Protein AF-A0A2P4YKG3-F1 (afdb_monomer_lite)

Sequence (263 aa):
MEDWSTPSVSRQFGRRVQEDSCDLAISQNHFATPDLVKILLEKLRDDPDLTLRYLVDVLERETGVKVTPQTVKKHVGGSCFTLKQMHKEPQYMNTISNKPKRREYVVKLQEYQSMGKIIIYMDETNFNLCENGLVYFETRFGSNHFNNTNEFIRKLLRYVRGTKFLDATLLSLGPYSPMLNPIENVFSTFKTAVKSFITESRMAILSVPVGVTMKDHRQFFLQTAASRFLPEMTTPDRCQAYYRHTLRFHTLVTDLQDMPVGT

Radius of gyration: 27.37 Å; chains: 1; bounding box: 64×84×78 Å

InterPro domains:
  IPR036397 Ribonuclease H superfamily [G3DSA:3.30.420.10] (142-253)

Organism: NCBI:txid4796

Foldseek 3Di:
DDDDDDDDDDDDDDDDDDDDDDDDPDPDPPQDDPVLLVVLVVVCVVPVPDDLVNSQVVCCVPPVRHDDSVVVVVSCVLLVHDDDDDDPPDPCCLDPVQLVLQLVLLVVVVVCVVVVHWDKADDLAQWIATLQFTQDGDPDDDHDDPVNVVVSVVVSCVSVPPPPCPPPDDRDHGPPPVLLGLVVVLVVVLVVQLVVQCVVCVVVLSDDDPPDDNVRSNVVSVVVSCVPVSRVCGHSVNSNVSNVSSVVCNVCSNVSHDDDDDD

pLDDT: mean 75.25, std 20.3, range [21.19, 94.75]

Structure (mmCIF, N/CA/C/O backbone):
data_AF-A0A2P4YKG3-F1
#
_entry.id   AF-A0A2P4YKG3-F1
#
loop_
_atom_site.group_PDB
_atom_site.id
_atom_site.type_symbol
_atom_site.label_atom_id
_atom_site.label_alt_id
_atom_site.label_comp_id
_atom_site.label_asym_id
_atom_site.label_entity_id
_atom_site.label_seq_id
_atom_site.pdbx_PDB_ins_code
_atom_site.Cartn_x
_atom_site.Cartn_y
_atom_site.Cartn_z
_atom_site.occupancy
_atom_site.B_iso_or_equiv
_atom_site.auth_seq_id
_atom_site.auth_comp_id
_atom_site.auth_asym_id
_atom_site.auth_atom_id
_atom_site.pdbx_PDB_model_num
ATOM 1 N N . MET A 1 1 ? 1.906 67.506 -18.822 1.00 24.81 1 MET A N 1
ATOM 2 C CA . MET A 1 1 ? 2.749 67.670 -20.020 1.00 24.81 1 MET A CA 1
ATOM 3 C C . MET A 1 1 ? 4.021 66.903 -19.753 1.00 24.81 1 MET A C 1
ATOM 5 O O . MET A 1 1 ? 4.619 67.226 -18.742 1.00 24.81 1 MET A O 1
ATOM 9 N N . GLU A 1 2 ? 4.278 65.886 -20.590 1.00 25.03 2 GLU A N 1
ATOM 10 C CA . GLU A 1 2 ? 5.586 65.351 -21.042 1.00 25.03 2 GLU A CA 1
ATOM 11 C C . GLU A 1 2 ? 6.662 65.056 -19.975 1.00 25.03 2 GLU A C 1
ATOM 13 O O . GLU A 1 2 ? 6.836 65.774 -19.008 1.00 25.03 2 GLU A O 1
ATOM 18 N N . ASP A 1 3 ? 7.443 63.988 -20.027 1.00 24.33 3 ASP A N 1
ATOM 19 C CA . ASP A 1 3 ? 7.991 63.184 -21.119 1.00 24.33 3 ASP A CA 1
ATOM 20 C C . ASP A 1 3 ? 8.539 61.905 -20.459 1.00 24.33 3 ASP A C 1
ATOM 22 O O . ASP A 1 3 ? 8.944 61.986 -19.307 1.00 24.33 3 ASP A O 1
ATOM 26 N N . TRP A 1 4 ? 8.535 60.763 -21.150 1.00 24.34 4 TRP A N 1
ATOM 27 C CA . TRP A 1 4 ? 9.692 59.854 -21.238 1.00 24.34 4 TRP A CA 1
ATOM 28 C C . TRP A 1 4 ? 9.461 58.904 -22.431 1.00 24.34 4 TRP A C 1
ATOM 30 O O . TRP A 1 4 ? 9.029 57.764 -22.289 1.00 24.34 4 TRP A O 1
ATOM 40 N N . SER A 1 5 ? 9.708 59.441 -23.629 1.00 26.75 5 SER A N 1
ATOM 41 C CA . SER A 1 5 ? 10.581 58.869 -24.667 1.00 26.75 5 SER A CA 1
ATOM 42 C C . SER A 1 5 ? 10.423 57.383 -25.065 1.00 26.75 5 SER A C 1
ATOM 44 O O . SER A 1 5 ? 10.913 56.474 -24.400 1.00 26.75 5 SER A O 1
ATOM 46 N N . THR A 1 6 ? 9.902 57.150 -26.277 1.00 37.12 6 THR A N 1
ATOM 47 C CA . THR A 1 6 ? 10.227 55.985 -27.136 1.00 37.12 6 THR A CA 1
ATOM 48 C C . THR A 1 6 ? 11.249 56.385 -28.207 1.00 37.12 6 THR A C 1
ATOM 50 O O . THR A 1 6 ? 11.187 57.520 -28.684 1.00 37.12 6 THR A O 1
ATOM 53 N N . PRO A 1 7 ? 12.107 55.462 -28.688 1.00 27.47 7 PRO A N 1
ATOM 54 C CA . PRO A 1 7 ? 11.868 54.968 -30.050 1.00 27.47 7 PRO A CA 1
ATOM 55 C C . PRO A 1 7 ? 12.197 53.480 -30.303 1.00 27.47 7 PRO A C 1
ATOM 57 O O . PRO A 1 7 ? 12.977 52.829 -29.617 1.00 27.47 7 PRO A O 1
ATOM 60 N N . SER A 1 8 ? 11.553 52.983 -31.359 1.00 26.70 8 SER A N 1
ATOM 61 C CA . SER A 1 8 ? 11.612 51.669 -32.013 1.00 26.70 8 SER A CA 1
ATOM 62 C C . SER A 1 8 ? 12.798 51.471 -32.990 1.00 26.70 8 SER A C 1
ATOM 64 O O . SER A 1 8 ? 13.555 52.408 -33.222 1.00 26.70 8 SER A O 1
ATOM 66 N N . VAL A 1 9 ? 12.780 50.317 -33.699 1.00 26.11 9 VAL A N 1
ATOM 67 C CA . VAL A 1 9 ? 13.455 49.916 -34.978 1.00 26.11 9 VAL A CA 1
ATOM 68 C C . VAL A 1 9 ? 14.663 48.967 -34.753 1.00 26.11 9 VAL A C 1
ATOM 70 O O . VAL A 1 9 ? 15.494 49.247 -33.907 1.00 26.11 9 VAL A O 1
ATOM 73 N N . SER A 1 10 ? 14.816 47.767 -35.356 1.00 23.97 10 SER A N 1
ATOM 74 C CA . SER A 1 10 ? 14.642 47.278 -36.755 1.00 23.97 10 SER A CA 1
ATOM 75 C C . SER A 1 10 ? 14.574 45.720 -36.776 1.00 23.97 10 SER A C 1
ATOM 77 O O . SER A 1 10 ? 15.246 45.106 -35.959 1.00 23.97 10 SER A O 1
ATOM 79 N N . ARG A 1 11 ? 13.686 45.036 -37.538 1.00 24.64 11 ARG A N 1
ATOM 80 C CA . ARG A 1 11 ? 13.804 44.521 -38.948 1.00 24.64 11 ARG A CA 1
ATOM 81 C C . ARG A 1 11 ? 14.896 43.421 -39.126 1.00 24.64 11 ARG A C 1
ATOM 83 O O . ARG A 1 11 ? 15.994 43.634 -38.653 1.00 24.64 11 ARG A O 1
ATOM 90 N N . GLN A 1 12 ? 14.740 42.275 -39.821 1.00 25.45 12 GLN A N 1
ATOM 91 C CA . GLN A 1 12 ? 13.815 41.860 -40.896 1.00 25.45 12 GLN A CA 1
ATOM 92 C C . GLN A 1 12 ? 14.081 40.394 -41.395 1.00 25.45 12 GLN A C 1
ATOM 94 O O . GLN A 1 12 ? 15.195 39.911 -41.243 1.00 25.45 12 GLN A O 1
ATOM 99 N N . PHE A 1 13 ? 13.090 39.808 -42.108 1.00 22.11 13 PHE A N 1
ATOM 100 C CA . PHE A 1 13 ? 13.113 38.736 -43.156 1.00 22.11 13 PHE A CA 1
ATOM 101 C C . PHE A 1 13 ? 13.516 37.275 -42.808 1.00 22.11 13 PHE A C 1
ATOM 103 O O . PHE A 1 13 ? 14.408 37.049 -42.015 1.00 22.11 13 PHE A O 1
ATOM 110 N N . GLY A 1 14 ? 12.930 36.204 -43.378 1.00 22.95 14 GLY A N 1
ATOM 111 C CA . GLY A 1 14 ? 11.969 36.043 -44.482 1.00 22.95 14 GLY A CA 1
ATOM 112 C C . GLY A 1 14 ? 11.439 34.589 -44.610 1.00 22.95 14 GLY A C 1
ATOM 113 O O . GLY A 1 14 ? 11.939 33.672 -43.968 1.00 22.95 14 GLY A O 1
ATOM 114 N N . ARG A 1 15 ? 10.378 34.402 -45.413 1.00 24.98 15 ARG A N 1
ATOM 115 C CA . ARG A 1 15 ? 9.634 33.138 -45.645 1.00 24.98 15 ARG A CA 1
ATOM 116 C C . ARG A 1 15 ? 10.393 32.138 -46.536 1.00 24.98 15 ARG A C 1
ATOM 118 O O . ARG A 1 15 ? 10.969 32.583 -47.526 1.00 24.98 15 ARG A O 1
ATOM 125 N N . ARG A 1 16 ? 10.152 30.826 -46.360 1.00 21.19 16 ARG A N 1
ATOM 126 C CA . ARG A 1 16 ? 9.678 29.935 -47.450 1.00 21.19 16 ARG A CA 1
ATOM 127 C C . ARG A 1 16 ? 9.123 28.603 -46.915 1.00 21.19 16 ARG A C 1
ATOM 129 O O . ARG A 1 16 ? 9.772 27.941 -46.118 1.00 21.19 16 ARG A O 1
ATOM 136 N N . VAL A 1 17 ? 7.925 28.243 -47.377 1.00 25.67 17 VAL A N 1
ATOM 137 C CA . VAL A 1 17 ? 7.372 26.881 -47.335 1.00 25.67 17 VAL A CA 1
ATOM 138 C C . VAL A 1 17 ? 8.054 26.083 -48.440 1.00 25.67 17 VAL A C 1
ATOM 140 O O . VAL A 1 17 ? 8.126 26.563 -49.571 1.00 25.67 17 VAL A O 1
ATOM 143 N N . GLN A 1 18 ? 8.522 24.885 -48.118 1.00 23.66 18 GLN A N 1
ATOM 144 C CA . GLN A 1 18 ? 8.761 23.840 -49.101 1.00 23.66 18 GLN A CA 1
ATOM 145 C C . GLN A 1 18 ? 8.142 22.565 -48.524 1.00 23.66 18 GLN A C 1
ATOM 147 O O . GLN A 1 18 ? 8.696 21.946 -47.619 1.00 23.66 18 GLN A O 1
ATOM 152 N N . GLU A 1 19 ? 6.924 22.261 -48.970 1.00 29.28 19 GLU A N 1
ATOM 153 C CA . GLU A 1 19 ? 6.433 20.887 -48.982 1.00 29.28 19 GLU A CA 1
ATOM 154 C C . GLU A 1 19 ? 7.271 20.143 -50.015 1.00 29.28 19 GLU A C 1
ATOM 156 O O . GLU A 1 19 ? 7.311 20.561 -51.166 1.00 29.28 19 GLU A O 1
ATOM 161 N N . ASP A 1 20 ? 7.961 19.092 -49.584 1.00 21.62 20 ASP A N 1
ATOM 162 C CA . ASP A 1 20 ? 8.197 17.908 -50.403 1.00 21.62 20 ASP A CA 1
ATOM 163 C C . ASP A 1 20 ? 8.562 16.729 -49.488 1.00 21.62 20 ASP A C 1
ATOM 165 O O . ASP A 1 20 ? 9.635 16.663 -48.892 1.00 21.62 20 ASP A O 1
ATOM 169 N N . SER A 1 21 ? 7.589 15.823 -49.369 1.00 27.38 21 SER A N 1
ATOM 170 C CA . SER A 1 21 ? 7.734 14.370 -49.273 1.00 27.38 21 SER A CA 1
ATOM 171 C C . SER A 1 21 ? 8.794 13.795 -48.319 1.00 27.38 21 SER A C 1
ATOM 173 O O . SER A 1 21 ? 9.921 13.515 -48.718 1.00 27.38 21 SER A O 1
ATOM 175 N N . CYS A 1 22 ? 8.361 13.440 -47.106 1.00 23.36 22 CYS A N 1
ATOM 176 C CA . CYS A 1 22 ? 8.595 12.094 -46.564 1.00 23.36 22 CYS A CA 1
ATOM 177 C C . CYS A 1 22 ? 7.689 11.862 -45.347 1.00 23.36 22 CYS A C 1
ATOM 179 O O . CYS A 1 22 ? 8.061 12.093 -44.195 1.00 23.36 22 CYS A O 1
ATOM 181 N N . ASP A 1 23 ? 6.476 11.391 -45.632 1.00 30.22 23 ASP A N 1
ATOM 182 C CA . ASP A 1 23 ? 5.734 10.550 -44.703 1.00 30.22 23 ASP A CA 1
ATOM 183 C C . ASP A 1 23 ? 6.612 9.364 -44.260 1.00 30.22 23 ASP A C 1
ATOM 185 O O . ASP A 1 23 ? 7.389 8.828 -45.049 1.00 30.22 23 ASP A O 1
ATOM 189 N N . LEU A 1 24 ? 6.429 8.935 -43.004 1.00 29.08 24 LEU A N 1
ATOM 190 C CA . LEU A 1 24 ? 7.035 7.760 -42.349 1.00 29.08 24 LEU A CA 1
ATOM 191 C C . LEU A 1 24 ? 8.454 7.931 -41.774 1.00 29.08 24 LEU A C 1
ATOM 193 O O . LEU A 1 24 ? 9.370 7.178 -42.091 1.00 29.08 24 LEU A O 1
ATOM 197 N N . ALA A 1 25 ? 8.606 8.794 -40.768 1.00 23.61 25 ALA A N 1
ATOM 198 C CA . ALA A 1 25 ? 9.641 8.601 -39.749 1.00 23.61 25 ALA A CA 1
ATOM 199 C C . ALA A 1 25 ? 8.997 8.089 -38.454 1.00 23.61 25 ALA A C 1
ATOM 201 O O . ALA A 1 25 ? 8.667 8.835 -37.533 1.00 23.61 25 ALA A O 1
ATOM 202 N N . ILE A 1 26 ? 8.800 6.771 -38.416 1.00 28.42 26 ILE A N 1
ATOM 203 C CA . ILE A 1 26 ? 8.552 5.989 -37.204 1.00 28.42 26 ILE A CA 1
ATOM 204 C C . ILE A 1 26 ? 9.568 6.440 -36.150 1.00 28.42 26 ILE A C 1
ATOM 206 O O . ILE A 1 26 ? 10.774 6.353 -36.376 1.00 28.42 26 ILE A O 1
ATOM 210 N N . SER A 1 27 ? 9.098 6.910 -34.993 1.00 31.02 27 SER A N 1
ATOM 211 C CA . SER A 1 27 ? 9.950 7.313 -33.873 1.00 31.02 27 SER A CA 1
ATOM 212 C C . SER A 1 27 ? 10.619 6.092 -33.222 1.00 31.02 27 SER A C 1
ATOM 214 O O . SER A 1 27 ? 10.293 5.698 -32.099 1.00 31.02 27 SER A O 1
ATOM 216 N N . GLN A 1 28 ? 11.556 5.461 -33.922 1.00 34.91 28 GLN A N 1
ATOM 217 C CA . GLN A 1 28 ? 12.546 4.592 -33.310 1.00 34.91 28 GLN A CA 1
ATOM 218 C C . GLN A 1 28 ? 13.615 5.491 -32.689 1.00 34.91 28 GLN A C 1
ATOM 220 O O . GLN A 1 28 ? 14.354 6.182 -33.383 1.00 34.91 28 GLN A O 1
ATOM 225 N N . ASN A 1 29 ? 13.699 5.497 -31.357 1.00 37.81 29 ASN A N 1
ATOM 226 C CA . ASN A 1 29 ? 14.869 6.029 -30.662 1.00 37.81 29 ASN A CA 1
ATOM 227 C C . ASN A 1 29 ? 16.071 5.134 -31.005 1.00 37.81 29 ASN A C 1
ATOM 229 O O . ASN A 1 29 ? 16.322 4.152 -30.313 1.00 37.81 29 ASN A O 1
ATOM 233 N N . HIS A 1 30 ? 16.792 5.469 -32.071 1.00 40.59 30 HIS A N 1
ATOM 234 C CA . HIS A 1 30 ? 17.941 4.731 -32.601 1.00 40.59 30 HIS A CA 1
ATOM 235 C C . HIS A 1 30 ? 19.240 4.980 -31.801 1.00 40.59 30 HIS A C 1
ATOM 237 O O . HIS A 1 30 ? 20.322 5.023 -32.371 1.00 40.59 30 HIS A O 1
ATOM 243 N N . PHE A 1 31 ? 19.159 5.189 -30.480 1.00 42.75 31 PHE A N 1
ATOM 244 C CA . PHE A 1 31 ? 20.322 5.569 -29.656 1.00 42.75 31 PHE A CA 1
ATOM 245 C C . PHE A 1 31 ? 20.540 4.703 -28.406 1.00 42.75 31 PHE A C 1
ATOM 247 O O . PHE A 1 31 ? 21.075 5.168 -27.403 1.00 42.75 31 PHE A O 1
ATOM 254 N N . ALA A 1 32 ? 20.161 3.425 -28.475 1.00 49.50 32 ALA A N 1
ATOM 255 C CA . ALA A 1 32 ? 20.772 2.395 -27.639 1.00 49.50 32 ALA A CA 1
ATOM 256 C C . ALA A 1 32 ? 20.699 1.031 -28.327 1.00 49.50 32 ALA A C 1
ATOM 258 O O . ALA A 1 32 ? 19.615 0.471 -28.503 1.00 49.50 32 ALA A O 1
ATOM 259 N N . THR A 1 33 ? 21.851 0.492 -28.705 1.00 63.31 33 THR A N 1
ATOM 260 C CA . THR A 1 33 ? 21.981 -0.906 -29.109 1.00 63.31 33 THR A CA 1
ATOM 261 C C . THR A 1 33 ? 21.670 -1.828 -27.918 1.00 63.31 33 THR A C 1
ATOM 263 O O . THR A 1 33 ? 21.920 -1.452 -26.767 1.00 63.31 33 THR A O 1
ATOM 266 N N . PRO A 1 34 ? 21.132 -3.041 -28.153 1.00 65.69 34 PRO A N 1
ATOM 267 C CA . PRO A 1 34 ? 20.934 -4.059 -27.113 1.00 65.69 34 PRO A CA 1
ATOM 268 C C . PRO A 1 34 ? 22.174 -4.297 -26.230 1.00 65.69 34 PRO A C 1
ATOM 270 O O . PRO A 1 34 ? 22.037 -4.600 -25.045 1.00 65.69 34 PRO A O 1
ATOM 273 N N . ASP A 1 35 ? 23.369 -4.075 -26.782 1.00 74.56 35 ASP A N 1
ATOM 274 C CA . ASP A 1 35 ? 24.657 -4.208 -26.096 1.00 74.56 35 ASP A CA 1
ATOM 275 C C . ASP A 1 35 ? 24.867 -3.170 -24.982 1.00 74.56 35 ASP A C 1
ATOM 277 O O . ASP A 1 35 ? 25.349 -3.513 -23.904 1.00 74.56 35 ASP A O 1
ATOM 281 N N . LEU A 1 36 ? 24.422 -1.921 -25.174 1.00 74.56 36 LEU A N 1
ATOM 282 C CA . LEU A 1 36 ? 24.497 -0.876 -24.140 1.00 74.56 36 LEU A CA 1
ATOM 283 C C . LEU A 1 36 ? 23.599 -1.207 -22.947 1.00 74.56 36 LEU A C 1
ATOM 285 O O . LEU A 1 36 ? 23.973 -1.017 -21.789 1.00 74.56 36 LEU A O 1
ATOM 289 N N . VAL A 1 37 ? 22.404 -1.732 -23.228 1.00 76.75 37 VAL A N 1
ATOM 290 C CA . VAL A 1 37 ? 21.476 -2.178 -22.183 1.00 76.75 37 VAL A CA 1
ATOM 291 C C . VAL A 1 37 ? 22.078 -3.355 -21.422 1.00 76.75 37 VAL A C 1
ATOM 293 O O . VAL A 1 37 ? 21.994 -3.385 -20.199 1.00 76.75 37 VAL A O 1
ATOM 296 N N . LYS A 1 38 ? 22.736 -4.291 -22.112 1.00 83.25 38 LYS A N 1
ATOM 297 C CA . LYS A 1 38 ? 23.400 -5.436 -21.481 1.00 83.25 38 LYS A CA 1
ATOM 298 C C . LYS A 1 38 ? 24.472 -5.001 -20.474 1.00 83.25 38 LYS A C 1
ATOM 300 O O . LYS A 1 38 ? 24.416 -5.461 -19.337 1.00 83.25 38 LYS A O 1
ATOM 305 N N . ILE A 1 39 ? 25.350 -4.065 -20.843 1.00 83.81 39 ILE A N 1
ATOM 306 C CA . ILE A 1 39 ? 26.387 -3.517 -19.947 1.00 83.81 39 ILE A CA 1
ATOM 307 C C . ILE A 1 39 ? 25.756 -2.913 -18.685 1.00 83.81 39 ILE A C 1
ATOM 309 O O . ILE A 1 39 ? 26.161 -3.231 -17.568 1.00 83.81 39 ILE A O 1
ATOM 313 N N . LEU A 1 40 ? 24.716 -2.085 -18.842 1.00 83.75 40 LEU A N 1
ATOM 314 C CA . LEU A 1 40 ? 24.003 -1.492 -17.703 1.00 83.75 40 LEU A CA 1
ATOM 315 C C . LEU A 1 40 ? 23.440 -2.557 -16.754 1.00 83.75 40 LEU A C 1
ATOM 317 O O . LEU A 1 40 ? 23.514 -2.405 -15.536 1.00 83.75 40 LEU A O 1
ATOM 321 N N . LEU A 1 41 ? 22.859 -3.620 -17.313 1.00 81.44 41 LEU A N 1
ATOM 322 C CA . LEU A 1 41 ? 22.251 -4.699 -16.541 1.00 81.44 41 LEU A CA 1
ATOM 323 C C . LEU A 1 41 ? 23.278 -5.593 -15.842 1.00 81.44 41 LEU A C 1
ATOM 325 O O . LEU A 1 41 ? 22.965 -6.134 -14.784 1.00 81.44 41 LEU A O 1
ATOM 329 N N . GLU A 1 42 ? 24.471 -5.756 -16.412 1.00 86.06 42 GLU A N 1
ATOM 330 C CA . GLU A 1 42 ? 25.587 -6.458 -15.772 1.00 86.06 42 GLU A CA 1
ATOM 331 C C . GLU A 1 42 ? 26.101 -5.661 -14.571 1.00 86.06 42 GLU A C 1
ATOM 333 O O . GLU A 1 42 ? 26.112 -6.187 -13.463 1.00 86.06 42 GLU A O 1
ATOM 338 N N . LYS A 1 43 ? 26.377 -4.359 -14.730 1.00 85.31 43 LYS A N 1
ATOM 339 C CA . LYS A 1 43 ? 26.821 -3.518 -13.602 1.00 85.31 43 LYS A CA 1
ATOM 340 C C . LYS A 1 43 ? 25.793 -3.455 -12.472 1.00 85.31 43 LYS A C 1
ATOM 342 O O . LYS A 1 43 ? 26.161 -3.564 -11.311 1.00 85.31 43 LYS A O 1
ATOM 347 N N . LEU A 1 44 ? 24.507 -3.313 -12.809 1.00 83.69 44 LEU A N 1
ATOM 348 C CA . LEU A 1 44 ? 23.416 -3.284 -11.823 1.00 83.69 44 LEU A CA 1
ATOM 349 C C . LEU A 1 44 ? 23.153 -4.640 -11.155 1.00 83.69 44 LEU A C 1
ATOM 351 O O . LEU A 1 44 ? 22.485 -4.690 -10.123 1.00 83.69 44 LEU A O 1
ATOM 355 N N . ARG A 1 45 ? 23.616 -5.742 -11.754 1.00 82.62 45 ARG A N 1
ATOM 356 C CA . ARG A 1 45 ? 23.586 -7.060 -11.116 1.00 82.62 45 ARG A CA 1
ATOM 357 C C . ARG A 1 45 ? 24.668 -7.167 -10.046 1.00 82.62 45 ARG A C 1
ATOM 359 O O . ARG A 1 45 ? 24.398 -7.764 -9.009 1.00 82.62 45 ARG A O 1
ATOM 366 N N . ASP A 1 46 ? 25.844 -6.609 -10.316 1.00 84.69 46 ASP A N 1
ATOM 367 C CA . ASP A 1 46 ? 26.984 -6.638 -9.399 1.00 84.69 46 ASP A CA 1
ATOM 368 C C . ASP A 1 46 ? 26.794 -5.662 -8.229 1.00 84.69 46 ASP A C 1
ATOM 370 O O . ASP A 1 46 ? 27.053 -6.018 -7.082 1.00 84.69 46 ASP A O 1
ATOM 374 N N . ASP A 1 47 ? 26.294 -4.456 -8.511 1.00 82.62 47 ASP A N 1
ATOM 375 C CA . ASP A 1 47 ? 25.983 -3.436 -7.510 1.00 82.62 47 ASP A CA 1
ATOM 376 C C . ASP A 1 47 ? 24.656 -2.717 -7.856 1.00 82.62 47 ASP A C 1
ATOM 378 O O . ASP A 1 47 ? 24.591 -1.936 -8.815 1.00 82.62 47 ASP A O 1
ATOM 382 N N . PRO A 1 48 ? 23.564 -2.965 -7.105 1.00 80.56 48 PRO A N 1
ATOM 383 C CA . PRO A 1 48 ? 22.273 -2.327 -7.351 1.00 80.56 48 PRO A CA 1
ATOM 384 C C . PRO A 1 48 ? 22.204 -0.863 -6.881 1.00 80.56 48 PRO A C 1
ATOM 386 O O . PRO A 1 48 ? 21.258 -0.166 -7.263 1.00 80.56 48 PRO A O 1
ATOM 389 N N . ASP A 1 49 ? 23.174 -0.382 -6.094 1.00 81.19 49 ASP A N 1
ATOM 390 C CA . ASP A 1 49 ? 23.180 0.967 -5.509 1.00 81.19 49 ASP A CA 1
ATOM 391 C C . ASP A 1 49 ? 23.883 2.006 -6.404 1.00 81.19 49 ASP A C 1
ATOM 393 O O . ASP A 1 49 ? 23.985 3.194 -6.067 1.00 81.19 49 ASP A O 1
ATOM 397 N N . LEU A 1 50 ? 24.323 1.591 -7.597 1.00 84.94 50 LEU A N 1
ATOM 398 C CA . LEU A 1 50 ? 24.965 2.466 -8.570 1.00 84.94 50 LEU A CA 1
ATOM 399 C C . LEU A 1 50 ? 24.059 3.627 -8.992 1.00 84.94 50 LEU A C 1
ATOM 401 O O . LEU A 1 50 ? 22.906 3.480 -9.407 1.00 84.94 50 LEU A O 1
ATOM 405 N N . THR A 1 51 ? 24.626 4.832 -8.958 1.00 85.94 51 THR A N 1
ATOM 406 C CA . THR A 1 51 ? 23.901 6.037 -9.363 1.00 85.94 51 THR A CA 1
ATOM 407 C C . THR A 1 51 ? 23.755 6.126 -10.884 1.00 85.94 51 THR A C 1
ATOM 409 O O . THR A 1 51 ? 24.622 5.700 -11.644 1.00 85.94 51 THR A O 1
ATOM 412 N N . LEU A 1 52 ? 22.697 6.800 -11.354 1.00 85.44 52 LEU A N 1
ATOM 413 C CA . LEU A 1 52 ? 22.518 7.076 -12.786 1.00 85.44 52 LEU A CA 1
ATOM 414 C C . LEU A 1 52 ? 23.699 7.834 -13.409 1.00 85.44 52 LEU A C 1
ATOM 416 O O . LEU A 1 52 ? 23.964 7.649 -14.589 1.00 85.44 52 LEU A O 1
ATOM 420 N N . ARG A 1 53 ? 24.390 8.688 -12.642 1.00 87.19 53 ARG A N 1
ATOM 421 C CA . ARG A 1 53 ? 25.574 9.417 -13.124 1.00 87.19 53 ARG A CA 1
ATOM 422 C C . ARG A 1 53 ? 26.737 8.462 -13.364 1.00 87.19 53 ARG A C 1
ATOM 424 O O . ARG A 1 53 ? 27.301 8.468 -14.446 1.00 87.19 53 ARG A O 1
ATOM 431 N N . TYR A 1 54 ? 26.995 7.574 -12.409 1.00 88.00 54 TYR A N 1
ATOM 432 C CA . TYR A 1 54 ? 28.024 6.551 -12.558 1.00 88.00 54 TYR A CA 1
ATOM 433 C C . TYR A 1 54 ? 27.768 5.645 -13.771 1.00 88.00 54 TYR A C 1
ATOM 435 O O . TYR A 1 54 ? 28.682 5.359 -14.537 1.00 88.00 54 TYR A O 1
ATOM 443 N N . LEU A 1 55 ? 26.515 5.234 -13.990 1.00 86.06 55 LEU A N 1
ATOM 444 C CA . LEU A 1 55 ? 26.151 4.416 -15.151 1.00 86.06 55 LEU A CA 1
ATOM 445 C C . LEU A 1 55 ? 26.370 5.144 -16.489 1.00 86.06 55 LEU A C 1
ATOM 447 O O . LEU A 1 55 ? 26.748 4.505 -17.467 1.00 86.06 55 LEU A O 1
ATOM 451 N N . VAL A 1 56 ? 26.164 6.464 -16.540 1.00 88.31 56 VAL A N 1
ATOM 452 C CA . VAL A 1 56 ? 26.506 7.281 -17.718 1.00 88.31 56 VAL A CA 1
ATOM 453 C C . VAL A 1 56 ? 28.017 7.264 -17.961 1.00 88.31 56 VAL A C 1
ATOM 455 O O . VAL A 1 56 ? 28.439 6.986 -19.081 1.00 88.31 56 VAL A O 1
ATOM 458 N N . ASP A 1 57 ? 28.820 7.476 -16.915 1.00 88.94 57 ASP A N 1
ATOM 459 C CA . ASP A 1 57 ? 30.285 7.496 -17.018 1.00 88.94 57 ASP A CA 1
ATOM 460 C C . ASP A 1 57 ? 30.854 6.129 -17.438 1.00 88.94 57 ASP A C 1
ATOM 462 O O . ASP A 1 57 ? 31.848 6.040 -18.158 1.00 88.94 57 ASP A O 1
ATOM 466 N N . VAL A 1 58 ? 30.236 5.030 -16.991 1.00 86.31 58 VAL A N 1
ATOM 467 C CA . VAL A 1 58 ? 30.589 3.672 -17.435 1.00 86.31 58 VAL A CA 1
ATOM 468 C C . VAL A 1 58 ? 30.312 3.497 -18.924 1.00 86.31 58 VAL A C 1
ATOM 470 O O . VAL A 1 58 ? 31.189 3.018 -19.638 1.00 86.31 58 VAL A O 1
ATOM 473 N N . LEU A 1 59 ? 29.138 3.911 -19.407 1.00 85.75 59 LEU A N 1
ATOM 474 C CA . LEU A 1 59 ? 28.799 3.785 -20.824 1.00 85.75 59 LEU A CA 1
ATOM 475 C C . LEU A 1 59 ? 29.721 4.620 -21.715 1.00 85.75 59 LEU A C 1
ATOM 477 O O . LEU A 1 59 ? 30.184 4.116 -22.739 1.00 85.75 59 LEU A O 1
ATOM 481 N N . GLU A 1 60 ? 30.040 5.852 -21.312 1.00 86.94 60 GLU A N 1
ATOM 482 C CA . GLU A 1 60 ? 30.966 6.709 -22.059 1.00 86.94 60 GLU A CA 1
ATOM 483 C C . GLU A 1 60 ? 32.374 6.093 -22.113 1.00 86.94 60 GLU A C 1
ATOM 485 O O . GLU A 1 60 ? 32.993 6.085 -23.173 1.00 86.94 60 GLU A O 1
ATOM 490 N N . ARG A 1 61 ? 32.858 5.487 -21.018 1.00 86.56 61 ARG A N 1
ATOM 491 C CA . ARG A 1 61 ? 34.175 4.824 -20.987 1.00 86.56 61 ARG A CA 1
ATOM 492 C C . ARG A 1 61 ? 34.235 3.518 -21.775 1.00 86.56 61 ARG A C 1
ATOM 494 O O . ARG A 1 61 ? 35.220 3.287 -22.465 1.00 86.56 61 ARG A O 1
ATOM 501 N N . GLU A 1 62 ? 33.232 2.651 -21.645 1.00 85.06 62 GLU A N 1
ATOM 502 C CA . GLU A 1 62 ? 33.270 1.305 -22.238 1.00 85.06 62 GLU A CA 1
ATOM 503 C C . GLU A 1 62 ? 32.868 1.298 -23.718 1.00 85.06 62 GLU A C 1
ATOM 505 O O . GLU A 1 62 ? 33.302 0.427 -24.467 1.00 85.06 62 GLU A O 1
ATOM 510 N N . THR A 1 63 ? 32.058 2.266 -24.159 1.00 80.62 63 THR A N 1
ATOM 511 C CA . THR A 1 63 ? 31.512 2.279 -25.529 1.00 80.62 63 THR A CA 1
ATOM 512 C C . THR A 1 63 ? 31.790 3.560 -26.308 1.00 80.62 63 THR A C 1
ATOM 514 O O . THR A 1 63 ? 31.502 3.619 -27.501 1.00 80.62 63 THR A O 1
ATOM 517 N N . GLY A 1 64 ? 32.321 4.602 -25.658 1.00 79.62 64 GLY A N 1
ATOM 518 C CA . GLY A 1 64 ? 32.505 5.923 -26.265 1.00 79.62 64 GLY A CA 1
ATOM 519 C C . GLY A 1 64 ? 31.199 6.692 -26.499 1.00 79.62 64 GLY A C 1
ATOM 520 O O . GLY A 1 64 ? 31.232 7.814 -27.004 1.00 79.62 64 GLY A O 1
ATOM 521 N N . VAL A 1 65 ? 30.039 6.118 -26.153 1.00 81.81 65 VAL A N 1
ATOM 522 C CA . VAL A 1 65 ? 28.731 6.736 -26.390 1.00 81.81 65 VAL A CA 1
ATOM 523 C C . VAL A 1 65 ? 28.362 7.639 -25.222 1.00 81.81 65 VAL A C 1
ATOM 525 O O . VAL A 1 65 ? 28.132 7.188 -24.100 1.00 81.81 65 VAL A O 1
ATOM 528 N N . LYS A 1 66 ? 28.219 8.932 -25.510 1.00 83.31 66 LYS A N 1
ATOM 529 C CA . LYS A 1 66 ? 27.757 9.912 -24.533 1.00 83.31 66 LYS A CA 1
ATOM 530 C C . LYS A 1 66 ? 26.236 9.898 -24.435 1.00 83.31 66 LYS A C 1
ATOM 532 O O . LYS A 1 66 ? 25.534 10.216 -25.395 1.00 83.31 66 LYS A O 1
ATOM 537 N N . VAL A 1 67 ? 25.718 9.557 -23.260 1.00 83.12 67 VAL A N 1
ATOM 538 C CA . VAL A 1 67 ? 24.275 9.494 -22.988 1.00 83.12 67 VAL A CA 1
ATOM 539 C C . VAL A 1 67 ? 23.889 10.402 -21.828 1.00 83.12 67 VAL A C 1
ATOM 541 O O . VAL A 1 67 ? 24.708 10.767 -20.992 1.00 83.12 67 VAL A O 1
ATOM 544 N N . THR A 1 68 ? 22.612 10.772 -21.753 1.00 87.06 68 THR A N 1
ATOM 545 C CA . THR A 1 68 ? 22.097 11.511 -20.594 1.00 87.06 68 THR A CA 1
ATOM 546 C C . THR A 1 68 ? 21.630 10.544 -19.497 1.00 87.06 68 THR A C 1
ATOM 548 O O . THR A 1 68 ? 21.186 9.431 -19.804 1.00 87.06 68 THR A O 1
ATOM 551 N N . PRO A 1 69 ? 21.603 10.965 -18.217 1.00 85.56 69 PRO A N 1
ATOM 552 C CA . PRO A 1 69 ? 20.997 10.173 -17.143 1.00 85.56 69 PRO A CA 1
ATOM 553 C C . PRO A 1 69 ? 19.531 9.795 -17.413 1.00 85.56 69 PRO A C 1
ATOM 555 O O . PRO A 1 69 ? 19.067 8.741 -16.979 1.00 85.56 69 PRO A O 1
ATOM 558 N N . GLN A 1 70 ? 18.789 10.634 -18.148 1.00 83.50 70 GLN A N 1
ATOM 559 C CA . GLN A 1 70 ? 17.415 10.345 -18.573 1.00 83.50 70 GLN A CA 1
ATOM 560 C C . GLN A 1 70 ? 17.348 9.190 -19.573 1.00 83.50 70 GLN A C 1
ATOM 562 O O . GLN A 1 70 ? 16.456 8.348 -19.456 1.00 83.50 70 GLN A O 1
ATOM 567 N N . THR A 1 71 ? 18.298 9.111 -20.506 1.00 84.06 71 THR A N 1
ATOM 568 C CA . THR A 1 71 ? 18.424 7.988 -21.443 1.00 84.06 71 THR A CA 1
ATOM 569 C C . THR A 1 71 ? 18.684 6.687 -20.684 1.00 84.06 71 THR A C 1
ATOM 571 O O . THR A 1 71 ? 17.925 5.732 -20.839 1.00 84.06 71 THR A O 1
ATOM 574 N N . VAL A 1 72 ? 19.662 6.670 -19.771 1.00 83.62 72 VAL A N 1
ATOM 575 C CA . VAL A 1 72 ? 19.947 5.497 -18.919 1.00 83.62 72 VAL A CA 1
ATOM 576 C C . VAL A 1 72 ? 18.715 5.099 -18.108 1.00 83.62 72 VAL A C 1
ATOM 578 O O . VAL A 1 72 ? 18.297 3.945 -18.151 1.00 83.62 72 VAL A O 1
ATOM 581 N N . LYS A 1 73 ? 18.050 6.057 -17.451 1.00 83.88 73 LYS A N 1
ATOM 582 C CA . LYS A 1 73 ? 16.802 5.810 -16.711 1.00 83.88 73 LYS A CA 1
ATOM 583 C C . LYS A 1 73 ? 15.720 5.176 -17.589 1.00 83.88 73 LYS A C 1
ATOM 585 O O . LYS A 1 73 ? 15.029 4.265 -17.136 1.00 83.88 73 LYS A O 1
ATOM 590 N N . LYS A 1 74 ? 15.564 5.638 -18.834 1.00 82.69 74 LYS A N 1
ATOM 591 C CA . LYS A 1 74 ? 14.593 5.092 -19.790 1.00 82.69 74 LYS A CA 1
ATOM 592 C C . LYS A 1 74 ? 14.920 3.644 -20.161 1.00 82.69 74 LYS A C 1
ATOM 594 O O . LYS A 1 74 ? 14.005 2.828 -20.189 1.00 82.69 74 LYS A O 1
ATOM 599 N N . HIS A 1 75 ? 16.190 3.304 -20.386 1.00 82.44 75 HIS A N 1
ATOM 600 C CA . HIS A 1 75 ? 16.607 1.932 -20.713 1.00 82.44 75 HIS A CA 1
ATOM 601 C C . HIS A 1 75 ? 16.538 0.977 -19.517 1.00 82.44 75 HIS A C 1
ATOM 603 O O . HIS A 1 75 ? 16.037 -0.141 -19.649 1.00 82.44 75 HIS A O 1
ATOM 609 N N . VAL A 1 76 ? 16.953 1.434 -18.335 1.00 82.19 76 VAL A N 1
ATOM 610 C CA . VAL A 1 76 ? 16.847 0.693 -17.068 1.00 82.19 76 VAL A CA 1
ATOM 611 C C . VAL A 1 76 ? 15.371 0.418 -16.738 1.00 82.19 76 VAL A C 1
ATOM 613 O O . VAL A 1 76 ? 14.988 -0.731 -16.514 1.00 82.19 76 VAL A O 1
ATOM 616 N N . GLY A 1 77 ? 14.497 1.426 -16.845 1.00 77.94 77 GLY A N 1
ATOM 617 C CA . GLY A 1 77 ? 13.044 1.248 -16.707 1.00 77.94 77 GLY A CA 1
ATOM 618 C C . GLY A 1 77 ? 12.425 0.395 -17.825 1.00 77.94 77 GLY A C 1
ATOM 619 O O . GLY A 1 77 ? 11.525 -0.418 -17.592 1.00 77.94 77 GLY A O 1
ATOM 620 N N . GLY A 1 78 ? 12.951 0.506 -19.045 1.00 78.25 78 GLY A N 1
ATOM 621 C CA . GLY A 1 78 ? 12.650 -0.384 -20.166 1.00 78.25 78 GLY A CA 1
ATOM 622 C C . GLY A 1 78 ? 13.023 -1.842 -19.884 1.00 78.25 78 GLY A C 1
ATOM 623 O O . GLY A 1 78 ? 12.355 -2.738 -20.380 1.00 78.25 78 GLY A O 1
ATOM 624 N N . SER A 1 79 ? 13.981 -2.087 -18.996 1.00 78.81 79 SER A N 1
ATOM 625 C CA . SER A 1 79 ? 14.380 -3.423 -18.535 1.00 78.81 79 SER A CA 1
ATOM 626 C C . SER A 1 79 ? 13.679 -3.856 -17.238 1.00 78.81 79 SER A C 1
ATOM 628 O O . SER A 1 79 ? 14.063 -4.853 -16.632 1.00 78.81 79 SER A O 1
ATOM 630 N N . CYS A 1 80 ? 12.642 -3.119 -16.819 1.00 74.50 80 CYS A N 1
ATOM 631 C CA . CYS A 1 80 ? 11.855 -3.334 -15.599 1.00 74.50 80 CYS A CA 1
ATOM 632 C C . CYS A 1 80 ? 12.619 -3.129 -14.276 1.00 74.50 80 CYS A C 1
ATOM 634 O O . CYS A 1 80 ? 12.155 -3.575 -13.227 1.00 74.50 80 CYS A O 1
ATOM 636 N N . PHE A 1 81 ? 13.738 -2.403 -14.286 1.00 75.31 81 PHE A N 1
ATOM 637 C CA . PHE A 1 81 ? 14.407 -1.970 -13.059 1.00 75.31 81 PHE A CA 1
ATOM 638 C C . PHE A 1 81 ? 13.770 -0.679 -12.536 1.00 75.31 81 PHE A C 1
ATOM 640 O O . PHE A 1 81 ? 13.493 0.252 -13.295 1.00 75.31 81 PHE A O 1
ATOM 647 N N . THR A 1 82 ? 13.525 -0.623 -11.226 1.00 72.81 82 THR A N 1
ATOM 648 C CA . THR A 1 82 ? 12.932 0.542 -10.555 1.00 72.81 82 THR A CA 1
ATOM 649 C C . THR A 1 82 ? 13.963 1.191 -9.647 1.00 72.81 82 THR A C 1
ATOM 651 O O . THR A 1 82 ? 14.501 0.535 -8.762 1.00 72.81 82 THR A O 1
ATOM 654 N N . LEU A 1 83 ? 14.186 2.491 -9.829 1.00 70.00 83 LEU A N 1
ATOM 655 C CA . LEU A 1 83 ? 15.023 3.294 -8.941 1.00 70.00 83 LEU A CA 1
ATOM 656 C C . LEU A 1 83 ? 14.195 3.696 -7.719 1.00 70.00 83 LEU A C 1
ATOM 658 O O . LEU A 1 83 ? 13.191 4.397 -7.865 1.00 70.00 83 LEU A O 1
ATOM 662 N N . LYS A 1 84 ? 14.599 3.251 -6.529 1.00 66.88 84 LYS A N 1
ATOM 663 C CA . LYS A 1 84 ? 13.960 3.630 -5.264 1.00 66.88 84 LYS A CA 1
ATOM 664 C C . LYS A 1 84 ? 14.849 4.600 -4.500 1.00 66.88 84 LYS A C 1
ATOM 666 O O . LYS A 1 84 ? 16.067 4.479 -4.530 1.00 66.88 84 LYS A O 1
ATOM 671 N N . GLN A 1 85 ? 14.235 5.570 -3.829 1.00 63.62 85 GLN A N 1
ATOM 672 C CA . GLN A 1 85 ? 14.957 6.412 -2.881 1.00 63.62 85 GLN A CA 1
ATOM 673 C C . GLN A 1 85 ? 15.182 5.637 -1.581 1.00 63.62 85 GLN A C 1
ATOM 675 O O . GLN A 1 85 ? 14.332 4.844 -1.175 1.00 63.62 85 GLN A O 1
ATOM 680 N N . MET A 1 86 ? 16.312 5.882 -0.920 1.00 57.41 86 MET A N 1
ATOM 681 C CA . MET A 1 86 ? 16.530 5.376 0.433 1.00 57.41 86 MET A CA 1
ATOM 682 C C . MET A 1 86 ? 15.635 6.151 1.408 1.00 57.41 86 MET A C 1
ATOM 684 O O . MET A 1 86 ? 15.771 7.368 1.543 1.00 57.41 86 MET A O 1
ATOM 688 N N . HIS A 1 87 ? 14.703 5.460 2.065 1.00 53.06 87 HIS A N 1
ATOM 689 C CA . HIS A 1 87 ? 13.779 6.075 3.022 1.00 53.06 87 HIS A CA 1
ATOM 690 C C . HIS A 1 87 ? 14.456 6.299 4.386 1.00 53.06 87 HIS A C 1
ATOM 692 O O . HIS A 1 87 ? 15.043 5.383 4.957 1.00 53.06 87 HIS A O 1
ATOM 698 N N . LYS A 1 88 ? 14.328 7.514 4.943 1.00 54.22 88 LYS A N 1
ATOM 699 C CA . LYS A 1 88 ? 14.671 7.850 6.340 1.00 54.22 88 LYS A CA 1
ATOM 700 C C . LYS A 1 88 ? 13.401 7.849 7.203 1.00 54.22 88 LYS A C 1
ATOM 702 O O . LYS A 1 88 ? 12.896 8.909 7.553 1.00 54.22 88 LYS A O 1
ATOM 707 N N . GLU A 1 89 ? 12.854 6.679 7.520 1.00 56.31 89 GLU A N 1
ATOM 708 C CA . GLU A 1 89 ? 11.565 6.555 8.236 1.00 56.31 89 GLU A CA 1
ATOM 709 C C . GLU A 1 89 ? 11.572 6.138 9.735 1.00 56.31 89 GLU A C 1
ATOM 711 O O . GLU A 1 89 ? 10.531 6.307 10.369 1.00 56.31 89 GLU A O 1
ATOM 716 N N . PRO A 1 90 ? 12.668 5.711 10.405 1.00 63.59 90 PRO A N 1
ATOM 717 C CA . PRO A 1 90 ? 12.571 5.278 11.813 1.00 63.59 90 PRO A CA 1
ATOM 718 C C . PRO A 1 90 ? 12.355 6.371 12.876 1.00 63.59 90 PRO A C 1
ATOM 720 O O . PRO A 1 90 ? 11.743 6.112 13.911 1.00 63.59 90 PRO A O 1
ATOM 723 N N . GLN A 1 91 ? 12.886 7.586 12.686 1.00 66.06 91 GLN A N 1
ATOM 724 C CA . GLN A 1 91 ? 13.183 8.463 13.836 1.00 66.06 91 GLN A CA 1
ATOM 725 C C . GLN A 1 91 ? 11.956 9.084 14.529 1.00 66.06 91 GLN A C 1
ATOM 727 O O . GLN A 1 91 ? 12.026 9.444 15.702 1.00 66.06 91 GLN A O 1
ATOM 732 N N . TYR A 1 92 ? 10.819 9.200 13.837 1.00 74.69 92 TYR A N 1
ATOM 733 C CA . TYR A 1 92 ? 9.624 9.873 14.369 1.00 74.69 92 TYR A CA 1
ATOM 734 C C . TYR A 1 92 ? 8.554 8.914 14.917 1.00 74.69 92 TYR A C 1
ATOM 736 O O . TYR A 1 92 ? 7.573 9.359 15.527 1.00 74.69 92 TYR A O 1
ATOM 744 N N . MET A 1 93 ? 8.726 7.603 14.727 1.00 81.50 93 MET A N 1
ATOM 745 C CA . MET A 1 93 ? 7.705 6.592 15.026 1.00 81.50 93 MET A CA 1
ATOM 746 C C . MET A 1 93 ? 7.386 6.481 16.524 1.00 81.50 93 MET A C 1
ATOM 748 O O . MET A 1 93 ? 6.216 6.367 16.903 1.00 81.50 93 MET A O 1
ATOM 752 N N . ASN A 1 94 ? 8.415 6.565 17.370 1.00 86.88 94 ASN A N 1
ATOM 753 C CA . ASN A 1 94 ? 8.326 6.363 18.821 1.00 86.88 94 ASN A CA 1
ATOM 754 C C . ASN A 1 94 ? 8.400 7.672 19.623 1.00 86.88 94 ASN A C 1
ATOM 756 O O . ASN A 1 94 ? 8.739 7.677 20.803 1.00 86.88 94 ASN A O 1
ATOM 760 N N . THR A 1 95 ? 8.047 8.801 19.002 1.00 88.00 95 THR A N 1
ATOM 761 C CA . THR A 1 95 ? 8.008 10.092 19.701 1.00 88.00 95 THR A CA 1
ATOM 762 C C . THR A 1 95 ? 6.930 10.120 20.787 1.00 88.00 95 THR A C 1
ATOM 764 O O . THR A 1 95 ? 5.869 9.499 20.664 1.00 88.00 95 THR A O 1
ATOM 767 N N . ILE A 1 96 ? 7.168 10.930 21.824 1.00 87.62 96 ILE A N 1
ATOM 768 C CA . ILE A 1 96 ? 6.240 11.162 22.947 1.00 87.62 96 ILE A CA 1
ATOM 769 C C . ILE A 1 96 ? 4.870 11.672 22.454 1.00 87.62 96 ILE A C 1
ATOM 771 O O . ILE A 1 96 ? 3.850 11.414 23.082 1.00 87.62 96 ILE A O 1
ATOM 775 N N . SER A 1 97 ? 4.824 12.339 21.293 1.00 90.19 97 SER A N 1
ATOM 776 C CA . SER A 1 97 ? 3.579 12.802 20.663 1.00 90.19 97 SER A CA 1
ATOM 777 C C . SER A 1 97 ? 2.792 11.690 19.954 1.00 90.19 97 SER A C 1
ATOM 779 O O . SER A 1 97 ? 1.560 11.721 19.945 1.00 90.19 97 SER A O 1
ATOM 781 N N . ASN A 1 98 ? 3.469 10.707 19.348 1.00 90.25 98 ASN A N 1
ATOM 782 C CA . ASN A 1 98 ? 2.820 9.709 18.490 1.00 90.25 98 ASN A CA 1
ATOM 783 C C . ASN A 1 98 ? 2.330 8.478 19.258 1.00 90.25 98 ASN A C 1
ATOM 785 O O . ASN A 1 98 ? 1.271 7.944 18.924 1.00 90.25 98 ASN A O 1
ATOM 789 N N . LYS A 1 99 ? 3.039 8.051 20.312 1.00 91.62 99 LYS A N 1
ATOM 790 C CA . LYS A 1 99 ? 2.617 6.895 21.124 1.00 91.62 99 LYS A CA 1
ATOM 791 C C . LYS A 1 99 ? 1.205 7.056 21.717 1.00 91.62 99 LYS A C 1
ATOM 793 O O . LYS A 1 99 ? 0.408 6.130 21.557 1.00 91.62 99 LYS A O 1
ATOM 798 N N . PRO A 1 100 ? 0.827 8.208 22.315 1.00 93.12 100 PRO A N 1
ATOM 799 C CA . PRO A 1 100 ? -0.520 8.386 22.853 1.00 93.12 100 PRO A CA 1
ATOM 800 C C . PRO A 1 100 ? -1.604 8.349 21.771 1.00 93.12 100 PRO A C 1
ATOM 802 O O . PRO A 1 100 ? -2.641 7.733 21.990 1.00 93.12 100 PRO A O 1
ATOM 805 N N . LYS A 1 101 ? -1.351 8.933 20.589 1.00 93.38 101 LYS A N 1
ATOM 806 C CA . LYS A 1 101 ? -2.290 8.910 19.449 1.00 93.38 101 LYS A CA 1
ATOM 807 C C . LYS A 1 101 ? -2.546 7.487 18.955 1.00 93.38 101 LYS A C 1
ATOM 809 O O . LYS A 1 101 ? -3.676 7.122 18.649 1.00 93.38 101 LYS A O 1
ATOM 814 N N . ARG A 1 102 ? -1.493 6.665 18.906 1.00 93.62 102 ARG A N 1
ATOM 815 C CA . ARG A 1 102 ? -1.596 5.243 18.559 1.00 93.62 102 ARG A CA 1
ATOM 816 C C . ARG A 1 102 ? -2.440 4.478 19.582 1.00 93.62 102 ARG A C 1
ATOM 818 O O . ARG A 1 102 ? -3.285 3.677 19.194 1.00 93.62 102 ARG A O 1
ATOM 825 N N . ARG A 1 103 ? -2.252 4.763 20.874 1.00 94.50 103 ARG A N 1
ATOM 826 C CA . ARG A 1 103 ? -3.056 4.174 21.952 1.00 94.50 103 ARG A CA 1
ATOM 827 C C . ARG A 1 103 ? -4.519 4.588 21.883 1.00 94.50 103 ARG A C 1
ATOM 829 O O . ARG A 1 103 ? -5.383 3.729 21.986 1.00 94.50 103 ARG A O 1
ATOM 836 N N . GLU A 1 104 ? -4.794 5.868 21.659 1.00 94.75 104 GLU A N 1
ATOM 837 C CA . GLU A 1 104 ? -6.161 6.371 21.498 1.00 94.75 104 GLU A CA 1
ATOM 838 C C . GLU A 1 104 ? -6.897 5.658 20.354 1.00 94.75 104 GLU A C 1
ATOM 840 O O . GLU A 1 104 ? -8.045 5.250 20.521 1.00 94.75 104 GLU A O 1
ATOM 845 N N . TYR A 1 105 ? -6.216 5.446 19.222 1.00 94.75 105 TYR A N 1
ATOM 846 C CA . TYR A 1 105 ? -6.754 4.666 18.110 1.00 94.75 105 TYR A CA 1
ATOM 847 C C . TYR A 1 105 ? -7.124 3.236 18.531 1.00 94.75 105 TYR A C 1
ATOM 849 O O . TYR A 1 105 ? -8.248 2.807 18.277 1.00 94.75 105 TYR A O 1
ATOM 857 N N . VAL A 1 106 ? -6.211 2.509 19.190 1.00 93.81 106 VAL A N 1
ATOM 858 C CA . VAL A 1 106 ? -6.449 1.113 19.603 1.00 93.81 106 VAL A CA 1
ATOM 859 C C . VAL A 1 106 ? -7.593 1.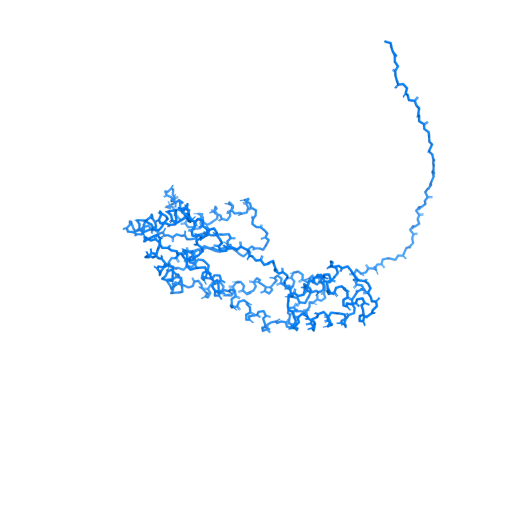009 20.610 1.00 93.81 106 VAL A C 1
ATOM 861 O O . VAL A 1 106 ? -8.438 0.130 20.463 1.00 93.81 106 VAL A O 1
ATOM 864 N N . VAL A 1 107 ? -7.664 1.924 21.581 1.00 94.12 107 VAL A N 1
ATOM 865 C CA . VAL A 1 107 ? -8.750 1.959 22.574 1.00 94.12 107 VAL A CA 1
ATOM 866 C C . VAL A 1 107 ? -10.101 2.153 21.884 1.00 94.12 107 VAL A C 1
ATOM 868 O O . VAL A 1 107 ? -10.999 1.334 22.060 1.00 94.12 107 VAL A O 1
ATOM 871 N N . LYS A 1 108 ? -10.227 3.164 21.014 1.00 94.25 108 LYS A N 1
ATOM 872 C CA . LYS A 1 108 ? -11.469 3.412 20.261 1.00 94.25 108 LYS A CA 1
ATOM 873 C C . LYS A 1 108 ? -11.836 2.254 19.334 1.00 94.25 108 LYS A C 1
ATOM 875 O O . LYS A 1 108 ? -13.012 1.926 19.194 1.00 94.25 108 LYS A O 1
ATOM 880 N N . LEU A 1 109 ? -10.845 1.627 18.698 1.00 92.31 109 LEU A N 1
ATOM 881 C CA . LEU A 1 109 ? -11.066 0.450 17.860 1.00 92.31 109 LEU A CA 1
ATOM 882 C C . LEU A 1 109 ? -11.686 -0.689 18.682 1.00 92.31 109 LEU A C 1
ATOM 884 O O . LEU A 1 109 ? -12.703 -1.244 18.274 1.00 92.31 109 LEU A O 1
ATOM 888 N N . GLN A 1 110 ? -11.119 -0.990 19.852 1.00 91.81 110 GLN A N 1
ATOM 889 C CA . GLN A 1 110 ? -11.619 -2.034 20.750 1.00 91.81 110 GLN A CA 1
ATOM 890 C C . 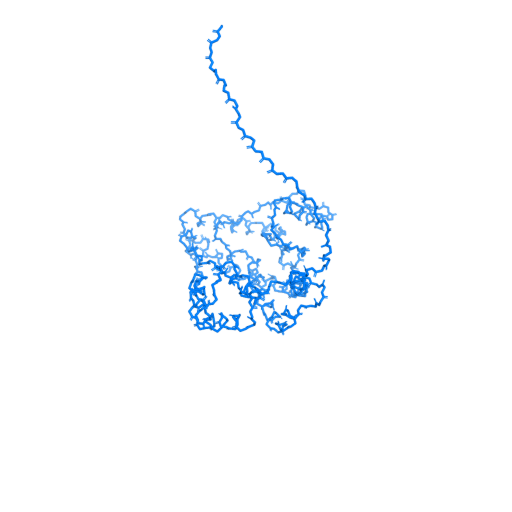GLN A 1 110 ? -13.015 -1.716 21.300 1.00 91.81 110 GLN A C 1
ATOM 892 O O . GLN A 1 110 ? -13.855 -2.611 21.382 1.00 91.81 110 GLN A O 1
ATOM 897 N N . GLU A 1 111 ? -13.295 -0.453 21.626 1.00 93.31 111 GLU A N 1
ATOM 898 C CA . GLU A 1 111 ? -14.633 0.004 22.022 1.00 93.31 111 GLU A CA 1
ATOM 899 C C . GLU A 1 111 ? -15.663 -0.217 20.909 1.00 93.31 111 GLU A C 1
ATOM 901 O O . GLU A 1 111 ? -16.743 -0.752 21.147 1.00 93.31 111 GLU A O 1
ATOM 906 N N . TYR A 1 112 ? -15.348 0.144 19.664 1.00 90.88 112 TYR A N 1
ATOM 907 C CA . TYR A 1 112 ? -16.271 -0.088 18.551 1.00 90.88 112 TYR A CA 1
ATOM 908 C C . TYR A 1 112 ? -16.485 -1.573 18.262 1.00 90.88 112 TYR A C 1
ATOM 910 O O . TYR A 1 112 ? -17.603 -1.969 17.927 1.00 90.88 112 TYR A O 1
ATOM 918 N N . GLN A 1 113 ? -15.455 -2.398 18.441 1.00 88.88 113 GLN A N 1
ATOM 919 C CA . GLN A 1 113 ? -15.577 -3.848 18.324 1.00 88.88 113 GLN A CA 1
ATOM 920 C C . GLN A 1 113 ? -16.453 -4.443 19.434 1.00 88.88 113 GLN A C 1
ATOM 922 O O . GLN A 1 113 ? -17.311 -5.273 19.140 1.00 88.88 113 GLN A O 1
ATOM 927 N N . SER A 1 114 ? -16.317 -3.988 20.685 1.00 90.06 114 SER A N 1
ATOM 928 C CA . SER A 1 114 ? -17.161 -4.459 21.795 1.00 90.06 114 SER A CA 1
ATOM 929 C C . SER A 1 114 ? -18.624 -4.022 21.658 1.00 90.06 114 SER A C 1
ATOM 931 O O . SER A 1 114 ? -19.525 -4.740 22.085 1.00 90.06 114 SER A O 1
ATOM 933 N N . MET A 1 115 ? -18.875 -2.899 20.979 1.00 90.25 115 MET A N 1
ATOM 934 C CA . MET A 1 115 ? -20.215 -2.460 20.567 1.00 90.25 115 MET A CA 1
ATOM 935 C C . MET A 1 115 ? -20.792 -3.261 19.384 1.00 90.25 115 MET A C 1
ATOM 937 O O . MET A 1 115 ? -21.913 -2.988 18.958 1.00 90.25 115 MET A O 1
ATOM 941 N N . GLY A 1 116 ? -20.041 -4.208 18.810 1.00 85.06 116 GLY A N 1
ATOM 942 C CA . GLY A 1 116 ? -20.472 -5.004 17.659 1.00 85.06 116 GLY A CA 1
ATOM 943 C C . GLY A 1 116 ? -20.507 -4.227 16.339 1.00 85.06 116 GLY A C 1
ATOM 944 O O . GLY A 1 116 ? -21.234 -4.608 15.419 1.00 85.06 116 GLY A O 1
ATOM 945 N N . LYS A 1 117 ? -19.756 -3.121 16.222 1.00 84.62 117 LYS A N 1
ATOM 946 C CA . LYS A 1 117 ? -19.669 -2.371 14.963 1.00 84.62 117 LYS A CA 1
ATOM 947 C C . LYS A 1 117 ? -18.833 -3.133 13.938 1.00 84.62 117 LYS A C 1
ATOM 949 O O . LYS A 1 117 ? -17.803 -3.720 14.257 1.00 84.62 117 LYS A O 1
ATOM 954 N N . ILE A 1 118 ? -19.240 -3.043 12.674 1.00 83.00 118 ILE A N 1
ATOM 955 C CA . ILE A 1 118 ? -18.453 -3.555 11.551 1.00 83.00 118 ILE A CA 1
ATOM 956 C C . ILE A 1 118 ? -17.296 -2.591 11.292 1.00 83.00 118 ILE A C 1
ATOM 958 O O . ILE A 1 118 ? -17.520 -1.419 10.980 1.00 83.00 118 ILE A O 1
ATOM 962 N N . ILE A 1 119 ? -16.066 -3.094 11.393 1.00 86.38 119 ILE A N 1
ATOM 963 C CA . ILE A 1 119 ? -14.858 -2.325 11.093 1.00 86.38 119 ILE A CA 1
ATOM 964 C C . ILE A 1 119 ? -14.483 -2.525 9.624 1.00 86.38 119 ILE A C 1
ATOM 966 O O . ILE A 1 119 ? -14.301 -3.652 9.161 1.00 86.38 119 ILE A O 1
ATOM 970 N N . ILE A 1 120 ? -14.366 -1.416 8.893 1.00 85.06 120 ILE A N 1
ATOM 971 C CA . ILE A 1 120 ? -13.896 -1.388 7.506 1.00 85.06 120 ILE A CA 1
ATOM 972 C C . ILE A 1 120 ? -12.588 -0.604 7.477 1.00 85.06 120 ILE A C 1
ATOM 974 O O . ILE A 1 120 ? -12.551 0.567 7.856 1.00 85.06 120 ILE A O 1
ATOM 978 N N . TYR A 1 121 ? -11.524 -1.253 7.020 1.00 86.75 121 TYR A N 1
ATOM 979 C CA . TYR A 1 121 ? -10.219 -0.640 6.821 1.00 86.75 121 TYR A CA 1
ATOM 980 C C . TYR A 1 121 ? -10.153 -0.028 5.426 1.00 86.75 121 TYR A C 1
ATOM 982 O O . TYR A 1 121 ? -10.511 -0.671 4.433 1.00 86.75 121 TYR A O 1
ATOM 990 N N . MET A 1 122 ? -9.676 1.213 5.372 1.00 83.50 122 MET A N 1
ATOM 991 C CA . MET A 1 122 ? -9.471 1.982 4.151 1.00 83.50 122 MET A CA 1
ATOM 992 C C . MET A 1 122 ? -8.080 2.605 4.199 1.00 83.50 122 MET A C 1
ATOM 994 O O . MET A 1 122 ? -7.663 3.098 5.246 1.00 83.50 122 MET A O 1
ATOM 998 N N . ASP A 1 123 ? -7.391 2.601 3.069 1.00 81.00 123 ASP A N 1
ATOM 999 C CA . ASP A 1 123 ? -6.061 3.186 2.914 1.00 81.00 123 ASP A CA 1
ATOM 1000 C C . ASP A 1 123 ? -5.943 3.800 1.509 1.00 81.00 123 ASP A C 1
ATOM 1002 O O . ASP A 1 123 ? -6.893 3.744 0.726 1.00 81.00 123 ASP A O 1
ATOM 1006 N N . GLU A 1 124 ? -4.782 4.345 1.142 1.00 69.81 124 GLU A N 1
ATOM 1007 C CA . GLU A 1 124 ? -4.449 4.905 -0.186 1.00 69.81 124 GLU A CA 1
ATOM 1008 C C . GLU A 1 124 ? -4.553 3.892 -1.341 1.00 69.81 124 GLU A C 1
ATOM 1010 O O . GLU A 1 124 ? -4.254 4.168 -2.505 1.00 69.81 124 GLU A O 1
ATOM 1015 N N . THR A 1 125 ? -4.987 2.694 -1.005 1.00 61.12 125 THR A N 1
ATOM 1016 C CA . THR A 1 125 ? -5.030 1.503 -1.804 1.00 61.12 125 THR A CA 1
ATOM 1017 C C . THR A 1 125 ? -6.423 1.369 -2.390 1.00 61.12 125 THR A C 1
ATOM 1019 O O . THR A 1 125 ? -7.411 1.536 -1.682 1.00 61.12 125 THR A O 1
ATOM 1022 N N . ASN A 1 126 ? -6.541 1.031 -3.674 1.00 68.88 126 ASN A N 1
ATOM 1023 C CA . ASN A 1 126 ? -7.840 0.979 -4.357 1.00 68.88 126 ASN A CA 1
ATOM 1024 C C . ASN A 1 126 ? -8.721 -0.228 -3.939 1.00 68.88 126 ASN A C 1
ATOM 1026 O O . ASN A 1 126 ? -9.556 -0.695 -4.711 1.00 68.88 126 ASN A O 1
ATOM 1030 N N . PHE A 1 127 ? -8.538 -0.759 -2.728 1.00 64.88 127 PHE A N 1
ATOM 1031 C CA . PHE A 1 127 ? -9.355 -1.806 -2.131 1.00 64.88 127 PHE A CA 1
ATOM 1032 C C . PHE A 1 127 ? -9.578 -1.573 -0.634 1.00 64.88 127 PHE A C 1
ATOM 1034 O O . PHE A 1 127 ? -8.769 -0.937 0.033 1.00 64.88 127 PHE A O 1
ATOM 1041 N N . ASN A 1 128 ? -10.685 -2.111 -0.119 1.00 72.69 128 ASN A N 1
ATOM 1042 C CA . ASN A 1 128 ? -11.114 -1.981 1.273 1.00 72.69 128 ASN A CA 1
ATOM 1043 C C . ASN A 1 128 ? -11.359 -3.359 1.884 1.00 72.69 128 ASN A C 1
ATOM 1045 O O . ASN A 1 128 ? -11.950 -4.232 1.241 1.00 72.69 128 ASN A O 1
ATOM 1049 N N . LEU A 1 129 ? -10.954 -3.531 3.139 1.00 70.81 129 LEU A N 1
ATOM 1050 C CA . LEU A 1 129 ? -11.005 -4.813 3.843 1.00 70.81 129 LEU A CA 1
ATOM 1051 C C . LEU A 1 129 ? -11.910 -4.747 5.069 1.00 70.81 129 LEU A C 1
ATOM 1053 O O . LEU A 1 129 ? -12.008 -3.713 5.727 1.00 70.81 129 LEU A O 1
ATOM 1057 N N . CYS A 1 130 ? -12.489 -5.884 5.431 1.00 71.69 130 CYS A N 1
ATOM 1058 C CA . CYS A 1 130 ? -13.022 -6.131 6.763 1.00 71.69 130 CYS A CA 1
ATOM 1059 C C . CYS A 1 130 ? -12.555 -7.505 7.264 1.00 71.69 130 CYS A C 1
ATOM 1061 O O . CYS A 1 130 ? -11.904 -8.261 6.540 1.00 71.69 130 CYS A O 1
ATOM 1063 N N . GLU A 1 131 ? -12.897 -7.845 8.506 1.00 63.06 131 GLU A N 1
ATOM 1064 C CA . GLU A 1 131 ? -12.601 -9.169 9.074 1.00 63.06 131 GLU A CA 1
ATOM 1065 C C . GLU A 1 131 ? -13.232 -10.316 8.261 1.00 63.06 131 GLU A C 1
ATOM 1067 O O . GLU A 1 131 ? -12.680 -11.411 8.219 1.00 63.06 131 GLU A O 1
ATOM 1072 N N . ASN A 1 132 ? -14.329 -10.045 7.543 1.00 67.75 132 ASN A N 1
ATOM 1073 C CA . ASN A 1 132 ? -15.035 -11.014 6.699 1.00 67.75 132 ASN A CA 1
ATOM 1074 C C . ASN A 1 132 ? -14.525 -11.058 5.247 1.00 67.75 132 ASN A C 1
ATOM 1076 O O . ASN A 1 132 ? -15.184 -11.650 4.395 1.00 67.75 132 ASN A O 1
ATOM 1080 N N . GLY A 1 133 ? -13.380 -10.440 4.944 1.00 73.50 133 GLY A N 1
ATOM 1081 C CA . GLY A 1 133 ? -12.782 -10.461 3.610 1.00 73.50 133 GLY A CA 1
ATOM 1082 C C . GLY A 1 133 ? -12.815 -9.117 2.884 1.00 73.50 133 GLY A C 1
ATOM 1083 O O . GLY A 1 133 ? -12.920 -8.039 3.477 1.00 73.50 133 GLY A O 1
ATOM 1084 N N . LEU A 1 134 ? -12.698 -9.187 1.559 1.00 68.62 134 LEU A N 1
ATOM 1085 C CA . LEU A 1 134 ? -12.764 -8.029 0.676 1.00 68.62 134 LEU A CA 1
ATOM 1086 C C . LEU A 1 134 ? -14.167 -7.418 0.655 1.00 68.62 134 LEU A C 1
ATOM 1088 O O . LEU A 1 134 ? -15.131 -8.070 0.259 1.00 68.62 134 LEU A O 1
ATOM 1092 N N . VAL A 1 135 ? -14.274 -6.141 1.021 1.00 68.50 135 VAL A N 1
ATOM 1093 C CA . VAL A 1 135 ? -15.556 -5.422 0.975 1.00 68.50 135 VAL A CA 1
ATOM 1094 C C . VAL A 1 135 ? -15.788 -4.849 -0.414 1.00 68.50 135 VAL A C 1
ATOM 1096 O O . VAL A 1 135 ? -16.868 -4.980 -0.976 1.00 68.50 135 VAL A O 1
ATOM 1099 N N . TYR A 1 136 ? -14.778 -4.184 -0.965 1.00 66.12 136 TYR A N 1
ATOM 1100 C CA . TYR A 1 136 ? -14.881 -3.493 -2.243 1.00 66.12 136 TYR A CA 1
ATOM 1101 C C . TYR A 1 136 ? -13.490 -3.224 -2.797 1.00 66.12 136 TYR A C 1
ATOM 1103 O O . TYR A 1 136 ? -12.607 -2.796 -2.051 1.00 66.12 136 TYR A O 1
ATOM 1111 N N . PHE A 1 137 ? -13.308 -3.406 -4.100 1.00 71.88 137 PHE A N 1
ATOM 1112 C CA . PHE A 1 137 ? -12.080 -3.029 -4.784 1.00 71.88 137 PHE A CA 1
ATOM 1113 C C . PHE A 1 137 ? -12.371 -2.448 -6.161 1.00 71.88 137 PHE A C 1
ATOM 1115 O O . PHE A 1 137 ? -13.334 -2.824 -6.824 1.00 71.88 137 PHE A O 1
ATOM 1122 N N . GLU A 1 138 ? -11.498 -1.551 -6.600 1.00 66.06 138 GLU A N 1
ATOM 1123 C CA . GLU A 1 138 ? -11.439 -1.077 -7.973 1.00 66.06 138 GLU A CA 1
ATOM 1124 C C . GLU A 1 138 ? -9.994 -1.162 -8.465 1.00 66.06 138 GLU A C 1
ATOM 1126 O O . GLU A 1 138 ? -9.056 -0.697 -7.822 1.00 66.06 138 GLU A O 1
ATOM 1131 N N . THR A 1 139 ? -9.779 -1.712 -9.653 1.00 65.69 139 THR A N 1
ATOM 1132 C CA . THR A 1 139 ? -8.458 -1.680 -10.285 1.00 65.69 139 THR A CA 1
ATOM 1133 C C . THR A 1 139 ? -8.270 -0.343 -10.999 1.00 65.69 139 THR A C 1
ATOM 1135 O O . THR A 1 139 ? -8.538 -0.227 -12.195 1.00 65.69 139 THR A O 1
ATOM 1138 N N . ARG A 1 140 ? -7.819 0.687 -10.274 1.00 66.00 140 ARG A N 1
ATOM 1139 C CA . ARG A 1 140 ? -7.405 1.968 -10.871 1.00 66.00 140 ARG A CA 1
ATOM 1140 C C . ARG A 1 140 ? -5.882 2.050 -10.973 1.00 66.00 140 ARG A C 1
ATOM 1142 O O . ARG A 1 140 ? -5.172 1.699 -10.034 1.00 66.00 140 ARG A O 1
ATOM 1149 N N . PHE A 1 141 ? -5.392 2.528 -12.115 1.00 61.34 141 PHE A N 1
ATOM 1150 C CA . PHE A 1 141 ? -3.976 2.804 -12.359 1.00 61.34 141 PHE A CA 1
ATOM 1151 C C . PHE A 1 141 ? -3.776 4.310 -12.520 1.00 61.34 141 PHE A C 1
ATOM 1153 O O . PHE A 1 141 ? -4.494 4.949 -13.287 1.00 61.34 141 PHE A O 1
ATOM 1160 N N . GLY A 1 142 ? -2.795 4.867 -11.812 1.00 63.88 142 GLY A N 1
ATOM 1161 C CA . GLY A 1 142 ? -2.507 6.302 -11.789 1.00 63.88 142 GLY A CA 1
ATOM 1162 C C . GLY A 1 142 ? -2.459 6.857 -10.367 1.00 63.88 142 GLY A C 1
ATOM 1163 O O . GLY A 1 142 ? -2.666 6.128 -9.400 1.00 63.88 142 GLY A O 1
ATOM 1164 N N . SER A 1 143 ? -2.156 8.148 -10.245 1.00 64.31 143 SER A N 1
ATOM 1165 C CA . SER A 1 143 ? -2.104 8.830 -8.951 1.00 64.31 143 SER A CA 1
ATOM 1166 C C . SER A 1 143 ? -3.504 9.025 -8.366 1.00 64.31 143 SER A C 1
ATOM 1168 O O . SER A 1 143 ? -4.439 9.431 -9.065 1.00 64.31 143 SER A O 1
ATOM 1170 N N . ASN A 1 144 ? -3.637 8.798 -7.060 1.00 66.31 144 ASN A N 1
ATOM 1171 C CA . ASN A 1 144 ? -4.877 9.041 -6.331 1.00 66.31 144 ASN A CA 1
ATOM 1172 C C . ASN A 1 144 ? -5.024 10.534 -6.009 1.00 66.31 144 ASN A C 1
ATOM 1174 O O . ASN A 1 144 ? -4.534 11.037 -5.003 1.00 66.31 144 ASN A O 1
ATOM 1178 N N . HIS A 1 145 ? -5.695 11.265 -6.903 1.00 73.88 145 HIS A N 1
ATOM 1179 C CA . HIS A 1 145 ? -6.128 12.639 -6.651 1.00 73.88 145 HIS A CA 1
ATOM 1180 C C . HIS A 1 145 ? -7.366 12.662 -5.748 1.00 73.88 145 HIS A C 1
ATOM 1182 O O . HIS A 1 145 ? -8.209 11.771 -5.831 1.00 73.88 145 HIS A O 1
ATOM 1188 N N . PHE A 1 146 ? -7.531 13.727 -4.956 1.00 72.81 146 PHE A N 1
ATOM 1189 C CA . PHE A 1 146 ? -8.635 13.861 -3.993 1.00 72.81 146 PHE A CA 1
ATOM 1190 C C . PHE A 1 146 ? -10.026 13.605 -4.607 1.00 72.81 146 PHE A C 1
ATOM 1192 O O . PHE A 1 146 ? -10.869 12.962 -3.986 1.00 72.81 146 PHE A O 1
ATOM 1199 N N . ASN A 1 147 ? -10.259 14.044 -5.850 1.00 74.75 147 ASN A N 1
ATOM 1200 C CA . ASN A 1 147 ? -11.506 13.789 -6.575 1.00 74.75 147 ASN A CA 1
ATOM 1201 C C . ASN A 1 147 ? -11.770 12.291 -6.781 1.00 74.75 147 ASN A C 1
ATOM 1203 O O . ASN A 1 147 ? -12.887 11.827 -6.554 1.00 74.75 147 ASN A O 1
ATOM 1207 N N . ASN A 1 148 ? -10.735 11.537 -7.156 1.00 73.12 148 ASN A N 1
ATOM 1208 C CA . ASN A 1 148 ? -10.825 10.099 -7.398 1.00 73.12 148 ASN A CA 1
ATOM 1209 C C . ASN A 1 148 ? -11.065 9.345 -6.087 1.00 73.12 148 ASN A C 1
ATOM 1211 O O . ASN A 1 148 ? -11.930 8.473 -6.034 1.00 73.12 148 ASN A O 1
ATOM 1215 N N . THR A 1 149 ? -10.363 9.722 -5.015 1.00 73.12 149 THR A N 1
ATOM 1216 C CA . THR A 1 149 ? -10.545 9.128 -3.683 1.00 73.12 149 THR A CA 1
ATOM 1217 C C . THR A 1 149 ? -11.955 9.385 -3.147 1.00 73.12 149 THR A C 1
ATOM 1219 O O . THR A 1 149 ? -12.616 8.466 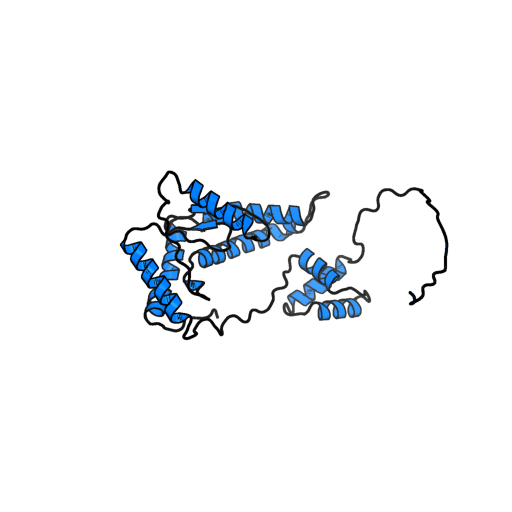-2.672 1.00 73.12 149 THR A O 1
ATOM 1222 N N . ASN A 1 150 ? -12.474 10.608 -3.295 1.00 76.12 150 ASN A N 1
ATOM 1223 C CA . ASN A 1 150 ? -13.840 10.945 -2.888 1.00 76.12 150 ASN A CA 1
ATOM 1224 C C . ASN A 1 150 ? -14.892 10.143 -3.664 1.00 76.12 150 ASN A C 1
ATOM 1226 O O . ASN A 1 150 ? -15.894 9.707 -3.097 1.00 76.12 150 ASN A O 1
ATOM 1230 N N . GLU A 1 151 ? -14.687 9.944 -4.965 1.00 78.62 151 GLU A N 1
ATOM 1231 C CA . GLU A 1 151 ? -15.569 9.118 -5.787 1.00 78.62 151 GLU A CA 1
ATOM 1232 C C . GLU A 1 151 ? -15.521 7.643 -5.362 1.00 78.62 151 GLU A C 1
ATOM 1234 O O . GLU A 1 151 ? -16.571 7.018 -5.212 1.00 78.62 151 GLU A O 1
ATOM 1239 N N . PHE A 1 152 ? -14.324 7.109 -5.109 1.00 75.50 152 PHE A N 1
ATOM 1240 C CA . PHE A 1 152 ? -14.124 5.755 -4.596 1.00 75.50 152 PHE A CA 1
ATOM 1241 C C . PHE A 1 152 ? -14.847 5.544 -3.260 1.00 75.50 152 PHE A C 1
ATOM 1243 O O . PHE A 1 152 ? -15.620 4.596 -3.127 1.00 75.50 152 PHE A O 1
ATOM 1250 N N . ILE A 1 153 ? -14.702 6.479 -2.312 1.00 75.38 153 ILE A N 1
ATOM 1251 C CA . ILE A 1 153 ? -15.423 6.455 -1.029 1.00 75.38 153 ILE A CA 1
ATOM 1252 C C . ILE A 1 153 ? -16.936 6.465 -1.266 1.00 75.38 153 ILE A C 1
ATOM 1254 O O . ILE A 1 153 ? -17.659 5.671 -0.674 1.00 75.38 153 ILE A O 1
ATOM 1258 N N . ARG A 1 154 ? -17.447 7.320 -2.162 1.00 76.31 154 ARG A N 1
ATOM 1259 C CA . ARG A 1 154 ? -18.886 7.356 -2.478 1.00 76.31 154 ARG A CA 1
ATOM 1260 C C . ARG A 1 154 ? -19.382 6.041 -3.071 1.00 76.31 154 ARG A C 1
ATOM 1262 O O . ARG A 1 154 ? -20.485 5.618 -2.735 1.00 76.31 154 ARG A O 1
ATOM 1269 N N . LYS A 1 155 ? -18.606 5.403 -3.948 1.00 78.12 155 LYS A N 1
ATOM 1270 C CA . LYS A 1 155 ? -18.955 4.106 -4.541 1.00 78.12 155 LYS A CA 1
ATOM 1271 C C . LYS A 1 155 ? -18.934 2.985 -3.511 1.00 78.12 155 LYS A C 1
ATOM 1273 O O . LYS A 1 155 ? -19.906 2.241 -3.456 1.00 78.12 155 LYS A O 1
ATOM 1278 N N . LEU A 1 156 ? -17.914 2.928 -2.653 1.00 75.31 156 LEU A N 1
ATOM 1279 C CA . LEU A 1 156 ? -17.881 2.028 -1.499 1.00 75.31 156 LEU A CA 1
ATOM 1280 C C . LEU A 1 156 ? -19.123 2.235 -0.632 1.00 75.31 156 LEU A C 1
ATOM 1282 O O . LEU A 1 156 ? -19.857 1.291 -0.364 1.00 75.31 156 LEU A O 1
ATOM 1286 N N . LEU A 1 157 ? -19.402 3.481 -0.240 1.00 73.31 157 LEU A N 1
ATOM 1287 C CA . LEU A 1 157 ? -20.562 3.795 0.584 1.00 73.31 157 LEU A CA 1
ATOM 1288 C C . LEU A 1 157 ? -21.861 3.376 -0.100 1.00 73.31 157 LEU A C 1
ATOM 1290 O O . LEU A 1 157 ? -22.737 2.887 0.590 1.00 73.31 157 LEU A O 1
ATOM 1294 N N . ARG A 1 158 ? -22.001 3.512 -1.424 1.00 74.81 158 ARG A N 1
ATOM 1295 C CA . ARG A 1 158 ? -23.170 3.007 -2.168 1.00 74.81 158 ARG A CA 1
ATOM 1296 C C . ARG A 1 158 ? -23.239 1.482 -2.195 1.00 74.81 158 ARG A C 1
ATOM 1298 O O . ARG A 1 158 ? -24.305 0.945 -1.936 1.00 74.81 158 ARG A O 1
ATOM 1305 N N . TYR A 1 159 ? -22.124 0.808 -2.479 1.00 70.00 159 TYR A N 1
ATOM 1306 C CA . TYR A 1 159 ? -22.032 -0.654 -2.535 1.00 70.00 159 TYR A CA 1
ATOM 1307 C C . TYR A 1 159 ? -22.406 -1.287 -1.193 1.00 70.00 159 TYR A C 1
ATOM 1309 O O . TYR A 1 159 ? -23.185 -2.231 -1.129 1.00 70.00 159 TYR A O 1
ATOM 1317 N N . VAL A 1 160 ? -21.905 -0.707 -0.105 1.00 67.12 160 VAL A N 1
ATOM 1318 C CA . VAL A 1 160 ? -22.209 -1.157 1.252 1.00 67.12 160 VAL A CA 1
ATOM 1319 C C . VAL A 1 160 ? -23.606 -0.665 1.702 1.00 67.12 160 VAL A C 1
ATOM 1321 O O . VAL A 1 160 ? -24.269 -1.317 2.512 1.00 67.12 160 VAL A O 1
ATOM 1324 N N . ARG A 1 161 ? -24.128 0.453 1.162 1.00 62.03 161 ARG A N 1
ATOM 1325 C CA . ARG A 1 161 ? -25.471 0.996 1.470 1.00 62.03 161 ARG A CA 1
ATOM 1326 C C . ARG A 1 161 ? -26.584 0.388 0.622 1.00 62.03 161 ARG A C 1
ATOM 1328 O O . ARG A 1 161 ? -27.292 1.078 -0.108 1.00 62.03 161 ARG A O 1
ATOM 1335 N N . GLY A 1 162 ? -26.908 -0.845 0.971 1.00 52.97 162 GLY A N 1
ATOM 1336 C CA . GLY A 1 162 ? -28.288 -1.303 0.895 1.00 52.97 162 GLY A CA 1
ATOM 1337 C C . GLY A 1 162 ? -29.267 -0.557 1.822 1.00 52.97 162 GLY A C 1
ATOM 1338 O O . GLY A 1 162 ? -30.448 -0.772 1.607 1.00 52.97 162 GLY A O 1
ATOM 1339 N N . THR A 1 163 ? -28.840 0.261 2.823 1.00 48.25 163 THR A N 1
ATOM 1340 C CA . THR A 1 163 ? -29.640 1.301 3.574 1.00 48.25 163 THR A CA 1
ATOM 1341 C C . THR A 1 163 ? -29.094 1.782 4.953 1.00 48.25 163 THR A C 1
ATOM 1343 O O . THR A 1 163 ? -29.766 2.581 5.593 1.00 48.25 163 THR A O 1
ATOM 1346 N N . LYS A 1 164 ? -27.909 1.393 5.472 1.00 49.94 164 LYS A N 1
ATOM 1347 C CA . LYS A 1 164 ? -27.592 1.588 6.924 1.00 49.94 164 LYS A CA 1
ATOM 1348 C C . LYS A 1 164 ? -26.261 2.268 7.318 1.00 49.94 164 LYS A C 1
ATOM 1350 O O . LYS A 1 164 ? -25.663 1.890 8.314 1.00 49.94 164 LYS A O 1
ATOM 1355 N N . PHE A 1 165 ? -25.770 3.270 6.584 1.00 54.97 165 PHE A N 1
ATOM 1356 C CA . PHE A 1 165 ? -24.516 3.971 6.961 1.00 54.97 165 PHE A CA 1
ATOM 1357 C C . PHE A 1 165 ? -24.670 5.480 7.179 1.00 54.97 165 PHE A C 1
ATOM 1359 O O . PHE A 1 165 ? -23.704 6.217 6.989 1.00 54.97 165 PHE A O 1
ATOM 1366 N N . LEU A 1 166 ? -25.862 5.987 7.515 1.00 54.47 166 LEU A N 1
ATOM 1367 C CA . LEU A 1 166 ? -25.996 7.403 7.903 1.00 54.47 166 LEU A CA 1
ATOM 1368 C C . LEU A 1 166 ? -25.180 7.735 9.173 1.00 54.47 166 LEU A C 1
ATOM 1370 O O . LEU A 1 166 ? -24.728 8.867 9.287 1.00 54.47 166 LEU A O 1
ATOM 1374 N N . ASP A 1 167 ? -24.839 6.725 9.986 1.00 68.88 167 ASP A N 1
ATOM 1375 C CA . ASP A 1 167 ? -24.092 6.864 11.249 1.00 68.88 167 ASP A CA 1
ATOM 1376 C C . ASP A 1 167 ? -22.651 6.304 11.204 1.00 68.88 167 ASP A C 1
ATOM 1378 O O . ASP A 1 167 ? -22.098 5.863 12.215 1.00 68.88 167 ASP A O 1
ATOM 1382 N N .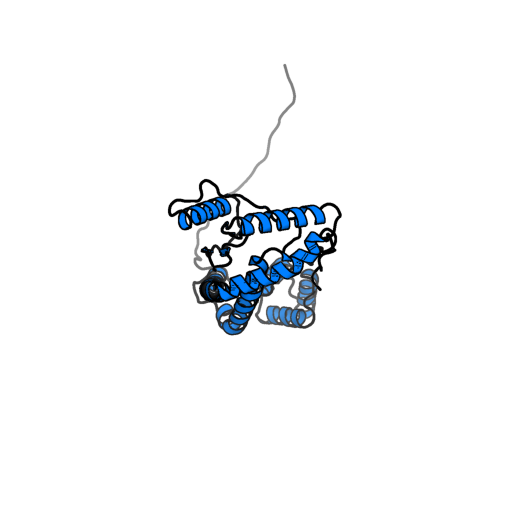 ALA A 1 168 ? -22.020 6.267 10.024 1.00 74.81 168 ALA A N 1
ATOM 1383 C CA . ALA A 1 168 ? -20.636 5.801 9.899 1.00 74.81 168 ALA A CA 1
ATOM 1384 C C . ALA A 1 168 ? -19.675 6.703 10.697 1.00 74.81 168 ALA A C 1
ATOM 1386 O O . ALA A 1 168 ? -19.694 7.923 10.549 1.00 74.81 168 ALA A O 1
ATOM 1387 N N . THR A 1 169 ? -18.803 6.108 11.514 1.00 82.69 169 THR A N 1
ATOM 1388 C CA . THR A 1 169 ? -17.783 6.845 12.275 1.00 82.69 169 THR A CA 1
ATOM 1389 C C . THR A 1 169 ? -16.414 6.667 11.627 1.00 82.69 169 THR A C 1
ATOM 1391 O O . THR A 1 169 ? -15.995 5.539 11.378 1.00 82.69 169 THR A O 1
ATOM 1394 N N . LEU A 1 170 ? -15.706 7.769 11.370 1.00 87.38 170 LEU A N 1
ATOM 1395 C CA . LEU A 1 170 ? -14.322 7.727 10.901 1.00 87.38 170 LEU A CA 1
ATOM 1396 C C . LEU A 1 170 ? -13.374 7.599 12.098 1.00 87.38 170 LEU A C 1
ATOM 1398 O O . LEU A 1 170 ? -13.404 8.430 13.004 1.00 87.38 170 LEU A O 1
ATOM 1402 N N . LEU A 1 171 ? -12.509 6.585 12.071 1.00 89.25 171 LEU A N 1
ATOM 1403 C CA . LEU A 1 171 ? -11.445 6.395 13.052 1.00 89.25 171 LEU A CA 1
ATOM 1404 C C . LEU A 1 171 ? -10.083 6.510 12.359 1.00 89.25 171 LEU A C 1
ATOM 1406 O O . LEU A 1 171 ? -9.685 5.624 11.605 1.00 89.25 171 LEU A O 1
ATOM 1410 N N . SER A 1 172 ? -9.373 7.606 12.616 1.00 90.81 172 SER A N 1
ATOM 1411 C CA . SER A 1 172 ? -8.068 7.871 12.007 1.00 90.81 172 SER A CA 1
ATOM 1412 C C . SER A 1 172 ? -6.956 7.089 12.695 1.00 90.81 172 SER A C 1
ATOM 1414 O O . SER A 1 172 ? -6.808 7.149 13.916 1.00 90.81 172 SER A O 1
ATOM 1416 N N . LEU A 1 173 ? -6.136 6.410 11.897 1.00 89.38 173 LEU A N 1
ATOM 1417 C CA . LEU A 1 173 ? -4.951 5.717 12.380 1.00 89.38 173 LEU A CA 1
ATOM 1418 C C . LEU A 1 173 ? -3.910 6.713 12.918 1.00 89.38 173 LEU A C 1
ATOM 1420 O O . LEU A 1 173 ? -3.692 7.781 12.343 1.00 89.38 173 LEU A O 1
ATOM 1424 N N . GLY A 1 174 ? -3.244 6.354 14.019 1.00 85.69 174 GLY A N 1
ATOM 1425 C CA . GLY A 1 174 ? -2.141 7.150 14.555 1.00 85.69 174 GLY A CA 1
ATOM 1426 C C . GLY A 1 174 ? -0.985 7.275 13.544 1.00 85.69 174 GLY A C 1
ATOM 1427 O O . GLY A 1 174 ? -0.687 6.301 12.848 1.00 85.69 174 GLY A O 1
ATOM 1428 N N . PRO A 1 175 ? -0.279 8.421 13.472 1.00 86.38 175 PRO A N 1
ATOM 1429 C CA . PRO A 1 175 ? 0.853 8.592 12.560 1.00 86.38 175 PRO A CA 1
ATOM 1430 C C . PRO A 1 175 ? 1.896 7.475 12.699 1.00 86.38 175 PRO A C 1
ATOM 1432 O O . PRO A 1 175 ? 2.141 6.992 13.808 1.00 86.38 175 PRO A O 1
ATOM 1435 N N . TYR A 1 176 ? 2.528 7.090 11.586 1.00 86.31 176 TYR A N 1
ATOM 1436 C CA . TYR A 1 176 ? 3.584 6.068 11.552 1.00 86.31 176 TYR A CA 1
ATOM 1437 C C . TYR A 1 176 ? 3.169 4.754 12.238 1.00 86.31 176 TYR A C 1
ATOM 1439 O O . TYR A 1 176 ? 3.914 4.208 13.054 1.00 86.31 176 TYR A O 1
ATOM 1447 N N . SER A 1 177 ? 1.949 4.275 11.969 1.00 88.31 177 SER A N 1
ATOM 1448 C CA . SER A 1 177 ? 1.425 3.043 12.579 1.00 88.31 177 SER A CA 1
ATOM 1449 C C . SER A 1 177 ? 1.009 1.961 11.567 1.00 88.31 177 SER A C 1
ATOM 1451 O O . SER A 1 177 ? -0.054 1.365 11.739 1.00 88.31 177 SER A O 1
ATOM 1453 N N . PRO A 1 178 ? 1.818 1.657 10.529 1.00 88.25 178 PRO A N 1
ATOM 1454 C CA . PRO A 1 178 ? 1.442 0.683 9.495 1.00 88.25 178 PRO A CA 1
ATOM 1455 C C . PRO A 1 178 ? 1.196 -0.724 10.063 1.00 88.25 178 PRO A C 1
ATOM 1457 O O . PRO A 1 178 ? 0.359 -1.462 9.558 1.00 88.25 178 PRO A O 1
ATOM 1460 N N . MET A 1 179 ? 1.853 -1.085 11.171 1.00 90.06 179 MET A N 1
ATOM 1461 C CA . MET A 1 179 ? 1.680 -2.379 11.847 1.00 90.06 179 MET A CA 1
ATOM 1462 C C . MET A 1 179 ? 0.258 -2.623 12.386 1.00 90.06 179 MET A C 1
ATOM 1464 O O . MET A 1 179 ? -0.124 -3.769 12.620 1.00 90.06 179 MET A O 1
ATOM 1468 N N . LEU A 1 180 ? -0.520 -1.555 12.586 1.00 90.81 180 LEU A N 1
ATOM 1469 C CA . LEU A 1 180 ? -1.915 -1.613 13.027 1.00 90.81 180 LEU A CA 1
ATOM 1470 C C . LEU A 1 180 ? -2.912 -1.610 11.860 1.00 90.81 180 LEU A C 1
ATOM 1472 O O . LEU A 1 180 ? -4.113 -1.743 12.084 1.00 90.81 180 LEU A O 1
ATOM 1476 N N . ASN A 1 181 ? -2.432 -1.474 10.622 1.00 90.38 181 ASN A N 1
ATOM 1477 C CA . ASN A 1 181 ? -3.257 -1.520 9.428 1.00 90.38 181 ASN A CA 1
ATOM 1478 C C . ASN A 1 181 ? -3.178 -2.920 8.783 1.00 90.38 181 ASN A C 1
ATOM 1480 O O . ASN A 1 181 ? -2.153 -3.265 8.194 1.00 90.38 181 ASN A O 1
ATOM 1484 N N . PRO A 1 182 ? -4.235 -3.754 8.833 1.00 89.38 182 PRO A N 1
ATOM 1485 C CA . PRO A 1 182 ? -4.216 -5.077 8.209 1.00 89.38 182 PRO A CA 1
ATOM 1486 C C . PRO A 1 182 ? -4.056 -5.023 6.681 1.00 89.38 182 PRO A C 1
ATOM 1488 O O . PRO A 1 182 ? -3.584 -6.003 6.098 1.00 89.38 182 PRO A O 1
ATOM 1491 N N . ILE A 1 183 ? -4.377 -3.889 6.039 1.00 88.50 183 ILE A N 1
ATOM 1492 C CA . ILE A 1 183 ? -4.148 -3.675 4.602 1.00 88.50 183 ILE A CA 1
ATOM 1493 C C . ILE A 1 183 ? -2.663 -3.832 4.261 1.00 88.50 183 ILE A C 1
ATOM 1495 O O . ILE A 1 183 ? -2.347 -4.449 3.248 1.00 88.50 183 ILE A O 1
ATOM 1499 N N . GLU A 1 184 ? -1.743 -3.406 5.129 1.00 88.25 184 GLU A N 1
ATOM 1500 C CA . GLU A 1 184 ? -0.298 -3.556 4.903 1.00 88.25 184 GLU A CA 1
ATOM 1501 C C . GLU A 1 184 ? 0.128 -5.026 4.782 1.00 88.25 184 GLU A C 1
ATOM 1503 O O . GLU A 1 184 ? 0.964 -5.387 3.946 1.00 88.25 184 GLU A O 1
ATOM 1508 N N . ASN A 1 185 ? -0.500 -5.915 5.558 1.00 89.00 185 ASN A N 1
ATOM 1509 C CA . ASN A 1 185 ? -0.230 -7.352 5.489 1.00 89.00 185 ASN A CA 1
ATOM 1510 C C . ASN A 1 185 ? -0.794 -7.971 4.198 1.00 89.00 185 ASN A C 1
ATOM 1512 O O . ASN A 1 185 ? -0.112 -8.775 3.546 1.00 89.00 185 ASN A O 1
ATOM 1516 N N . VAL A 1 186 ? -1.991 -7.544 3.770 1.00 88.75 186 VAL A N 1
ATOM 1517 C CA . VAL A 1 186 ? -2.524 -7.894 2.441 1.00 88.75 186 VAL A CA 1
ATOM 1518 C C . VAL A 1 186 ? -1.563 -7.423 1.361 1.00 88.75 186 VAL A C 1
ATOM 1520 O O . VAL A 1 186 ? -1.162 -8.223 0.523 1.00 88.75 186 VAL A O 1
ATOM 1523 N N . PHE A 1 187 ? -1.108 -6.171 1.409 1.00 87.00 187 PHE A N 1
ATOM 1524 C CA . PHE A 1 187 ? -0.155 -5.641 0.439 1.00 87.00 187 PHE A CA 1
ATOM 1525 C C . PHE A 1 187 ? 1.146 -6.415 0.411 1.00 87.00 187 PHE A C 1
ATOM 1527 O O . PHE A 1 187 ? 1.685 -6.640 -0.668 1.00 87.00 187 PHE A O 1
ATOM 1534 N N . SER A 1 188 ? 1.680 -6.807 1.563 1.00 87.25 188 SER A N 1
ATOM 1535 C CA . SER A 1 188 ? 2.905 -7.598 1.629 1.00 87.25 188 SER A CA 1
ATOM 1536 C C . SER A 1 188 ? 2.748 -8.925 0.878 1.00 87.25 188 SER A C 1
ATOM 1538 O O . SER A 1 188 ? 3.522 -9.221 -0.036 1.00 87.25 188 SER A O 1
ATOM 1540 N N . THR A 1 189 ? 1.687 -9.679 1.178 1.00 90.38 189 THR A N 1
ATOM 1541 C CA . THR A 1 189 ? 1.407 -10.968 0.519 1.00 90.38 189 THR A CA 1
ATOM 1542 C C . THR A 1 189 ? 1.053 -10.816 -0.962 1.00 90.38 189 THR A C 1
ATOM 1544 O O . THR A 1 189 ? 1.603 -11.526 -1.804 1.00 90.38 189 THR A O 1
ATOM 1547 N N . PHE A 1 190 ? 0.229 -9.826 -1.302 1.00 90.12 190 PHE A N 1
ATOM 1548 C CA . PHE A 1 190 ? -0.122 -9.473 -2.674 1.00 90.12 190 PHE A CA 1
ATOM 1549 C C . PHE A 1 190 ? 1.109 -9.081 -3.500 1.00 90.12 190 PHE A C 1
ATOM 1551 O O . PHE A 1 190 ? 1.313 -9.614 -4.589 1.00 90.12 190 PHE A O 1
ATOM 1558 N N . LYS A 1 191 ? 1.983 -8.208 -2.976 1.00 86.62 191 LYS A N 1
ATOM 1559 C CA . LYS A 1 191 ? 3.242 -7.821 -3.636 1.00 86.62 191 LYS A CA 1
ATOM 1560 C C . LYS A 1 191 ? 4.107 -9.042 -3.921 1.00 86.62 191 LYS A C 1
ATOM 1562 O O . LYS A 1 191 ? 4.702 -9.110 -4.991 1.00 86.62 191 LYS A O 1
ATOM 1567 N N . THR A 1 192 ? 4.189 -9.989 -2.992 1.00 89.12 192 THR A N 1
ATOM 1568 C CA . THR A 1 192 ? 4.955 -11.227 -3.186 1.00 89.12 192 THR A CA 1
ATOM 1569 C C . THR A 1 192 ? 4.371 -12.081 -4.311 1.00 89.12 192 THR A C 1
ATOM 1571 O O . THR A 1 192 ? 5.115 -12.480 -5.204 1.00 89.12 192 THR A O 1
ATOM 1574 N N . ALA A 1 193 ? 3.050 -12.280 -4.343 1.00 90.69 193 ALA A N 1
ATOM 1575 C CA . ALA A 1 193 ? 2.383 -13.023 -5.416 1.00 90.69 193 ALA A CA 1
ATOM 1576 C C . ALA A 1 193 ? 2.570 -12.354 -6.790 1.00 90.69 193 ALA A C 1
ATOM 1578 O O . ALA A 1 193 ? 2.977 -12.998 -7.758 1.00 90.69 193 ALA A O 1
ATOM 1579 N N . VAL A 1 194 ? 2.372 -11.034 -6.861 1.00 89.50 194 VAL A N 1
ATOM 1580 C CA . VAL A 1 194 ? 2.595 -10.248 -8.083 1.00 89.50 194 VAL A CA 1
ATOM 1581 C C . VAL A 1 194 ? 4.056 -10.330 -8.537 1.00 89.50 194 VAL A C 1
ATOM 1583 O O . VAL A 1 194 ? 4.312 -10.485 -9.727 1.00 89.50 194 VAL A O 1
ATOM 1586 N N . LYS A 1 195 ? 5.029 -10.271 -7.619 1.00 87.62 195 LYS A N 1
ATOM 1587 C CA . LYS A 1 195 ? 6.456 -10.429 -7.950 1.00 87.62 195 LYS A CA 1
ATOM 1588 C C . LYS A 1 195 ? 6.778 -11.815 -8.516 1.00 87.62 195 LYS A C 1
ATOM 1590 O O . LYS A 1 195 ? 7.556 -11.883 -9.467 1.00 87.62 195 LYS A O 1
ATOM 1595 N N . SER A 1 196 ? 6.189 -12.885 -7.972 1.00 91.19 196 SER A N 1
ATOM 1596 C CA . SER A 1 196 ? 6.347 -14.242 -8.525 1.00 91.19 196 SER A CA 1
ATOM 1597 C C . SER A 1 196 ? 5.820 -14.295 -9.955 1.00 91.19 196 SER A C 1
ATOM 1599 O O . SER A 1 196 ? 6.560 -14.614 -10.880 1.00 91.19 196 SER A O 1
ATOM 1601 N N . PHE A 1 197 ? 4.591 -13.817 -10.161 1.00 91.75 197 PHE A N 1
ATOM 1602 C CA . PHE A 1 197 ? 3.964 -13.770 -11.478 1.00 91.75 197 PHE A CA 1
ATOM 1603 C C . PHE A 1 197 ? 4.753 -12.942 -12.499 1.00 91.75 197 PHE A C 1
ATOM 1605 O O . PHE A 1 197 ? 4.897 -13.355 -13.649 1.00 91.75 197 PHE A O 1
ATOM 1612 N N . ILE A 1 198 ? 5.285 -11.783 -12.098 1.00 87.75 198 ILE A N 1
ATOM 1613 C CA . ILE A 1 198 ? 6.131 -10.951 -12.966 1.00 87.75 198 ILE A CA 1
ATOM 1614 C C . ILE A 1 198 ? 7.430 -11.680 -13.316 1.00 87.75 198 ILE A C 1
ATOM 1616 O O . ILE A 1 198 ? 7.887 -11.585 -14.453 1.00 87.75 198 ILE A O 1
ATOM 1620 N N . THR A 1 199 ? 8.020 -12.402 -12.362 1.00 87.31 199 THR A N 1
ATOM 1621 C CA . THR A 1 199 ? 9.232 -13.201 -12.591 1.00 87.31 199 THR A CA 1
ATOM 1622 C C . THR A 1 199 ? 8.966 -14.317 -13.600 1.00 87.31 199 THR A C 1
ATOM 1624 O O . THR A 1 199 ? 9.708 -14.449 -14.571 1.00 87.31 199 THR A O 1
ATOM 1627 N N . GLU A 1 200 ? 7.875 -15.061 -13.424 1.00 89.56 200 GLU A N 1
ATOM 1628 C CA . GLU A 1 200 ? 7.451 -16.140 -14.325 1.00 89.56 200 GLU A CA 1
ATOM 1629 C C . GLU A 1 200 ? 7.088 -15.612 -15.722 1.00 89.56 200 GLU A C 1
ATOM 1631 O O . GLU A 1 200 ? 7.480 -16.178 -16.740 1.00 89.56 200 GLU A O 1
ATOM 1636 N N . SER A 1 201 ? 6.404 -14.467 -15.786 1.00 89.19 201 SER A N 1
ATOM 1637 C CA . SER A 1 201 ? 5.948 -13.840 -17.035 1.00 89.19 201 SER A CA 1
ATOM 1638 C C . SER A 1 201 ? 6.985 -12.902 -17.661 1.00 89.19 201 SER A C 1
ATOM 1640 O O . SER A 1 201 ? 6.675 -12.194 -18.622 1.00 89.19 201 SER A O 1
ATOM 1642 N N . ARG A 1 202 ? 8.219 -12.858 -17.138 1.00 86.88 202 ARG A N 1
ATOM 1643 C CA . ARG A 1 202 ? 9.219 -11.831 -17.480 1.00 86.88 202 ARG A CA 1
ATOM 1644 C C . ARG A 1 202 ? 9.466 -11.718 -18.981 1.00 86.88 202 ARG A C 1
ATOM 1646 O O . ARG A 1 202 ? 9.505 -10.610 -19.508 1.00 86.88 202 ARG A O 1
ATOM 1653 N N . MET A 1 203 ? 9.616 -12.849 -19.669 1.00 86.75 203 MET A N 1
ATOM 1654 C CA . MET A 1 203 ? 9.872 -12.859 -21.114 1.00 86.75 203 MET A CA 1
ATOM 1655 C C . MET A 1 203 ? 8.695 -12.281 -21.908 1.00 86.75 203 MET A C 1
ATOM 1657 O O . MET A 1 203 ? 8.905 -11.475 -22.811 1.00 86.75 203 MET A O 1
ATOM 1661 N N . ALA A 1 204 ? 7.462 -12.614 -21.522 1.00 89.88 204 ALA A N 1
ATOM 1662 C CA . ALA A 1 204 ? 6.257 -12.092 -22.162 1.00 89.88 204 ALA A CA 1
ATOM 1663 C C . ALA A 1 204 ? 6.060 -10.589 -21.891 1.00 89.88 204 ALA A C 1
ATOM 1665 O O . ALA A 1 204 ? 5.666 -9.846 -22.784 1.00 89.88 204 ALA A O 1
ATOM 1666 N N . ILE A 1 205 ? 6.408 -10.113 -20.691 1.00 88.06 205 ILE A N 1
ATOM 1667 C CA . ILE A 1 205 ? 6.350 -8.688 -20.322 1.00 88.06 205 ILE A CA 1
ATOM 1668 C C . ILE A 1 205 ? 7.341 -7.845 -21.142 1.00 88.06 205 ILE A C 1
ATOM 1670 O O . ILE A 1 205 ? 7.068 -6.680 -21.449 1.00 88.06 205 ILE A O 1
ATOM 1674 N N . LEU A 1 206 ? 8.506 -8.410 -21.473 1.00 86.19 206 LEU A N 1
ATOM 1675 C CA . LEU A 1 206 ? 9.529 -7.733 -22.274 1.00 86.19 206 LEU A CA 1
ATOM 1676 C C . LEU A 1 206 ? 9.236 -7.797 -23.780 1.00 86.19 206 LEU A C 1
ATOM 1678 O O . LEU A 1 206 ? 9.626 -6.884 -24.505 1.00 86.19 206 LEU A O 1
ATOM 1682 N N . SER A 1 207 ? 8.530 -8.830 -24.242 1.00 88.19 207 SER A N 1
ATOM 1683 C CA . SER A 1 207 ? 8.131 -8.994 -25.642 1.00 88.19 207 SER A CA 1
ATOM 1684 C C . SER A 1 207 ? 6.840 -8.225 -25.940 1.00 88.19 207 SER A C 1
ATOM 1686 O O . SER A 1 207 ? 5.735 -8.734 -25.771 1.00 88.19 207 SER A O 1
ATOM 1688 N N . VAL A 1 208 ? 6.981 -6.959 -26.336 1.00 88.00 208 VAL A N 1
ATOM 1689 C CA . VAL A 1 208 ? 5.847 -6.067 -26.626 1.00 88.00 208 VAL A CA 1
ATOM 1690 C C . VAL A 1 208 ? 5.376 -6.288 -28.073 1.00 88.00 208 VAL A C 1
ATOM 1692 O O . VAL A 1 208 ? 6.197 -6.156 -28.984 1.00 88.00 208 VAL A O 1
ATOM 1695 N N . PRO A 1 209 ? 4.087 -6.602 -28.313 1.00 88.69 209 PRO A N 1
ATOM 1696 C CA . PRO A 1 209 ? 3.551 -6.784 -29.659 1.00 88.69 209 PRO A CA 1
ATOM 1697 C C . PRO A 1 209 ? 3.650 -5.521 -30.521 1.00 88.69 209 PRO A C 1
ATOM 1699 O O . PRO A 1 209 ? 3.554 -4.395 -30.025 1.00 88.69 209 PRO A O 1
ATOM 1702 N N . VAL A 1 210 ? 3.782 -5.709 -31.836 1.00 88.75 210 VAL A N 1
ATOM 1703 C CA . VAL A 1 210 ? 3.793 -4.602 -32.803 1.00 88.75 210 VAL A CA 1
ATOM 1704 C C . VAL A 1 210 ? 2.463 -3.846 -32.734 1.00 88.75 210 VAL A C 1
ATOM 1706 O O . VAL A 1 210 ? 1.396 -4.451 -32.742 1.00 88.75 210 VAL A O 1
ATOM 1709 N N . GLY A 1 211 ? 2.532 -2.516 -32.661 1.00 89.06 211 GLY A N 1
ATOM 1710 C CA . GLY A 1 211 ? 1.353 -1.646 -32.587 1.00 89.06 211 GLY A CA 1
ATOM 1711 C C . GLY A 1 211 ? 0.803 -1.413 -31.175 1.00 89.06 211 GLY A C 1
ATOM 1712 O O . GLY A 1 211 ? -0.098 -0.595 -31.019 1.00 89.06 211 GLY A O 1
ATOM 1713 N N . VAL A 1 212 ? 1.357 -2.059 -30.143 1.00 89.12 212 VAL A N 1
ATOM 1714 C CA . VAL A 1 212 ? 0.976 -1.834 -28.739 1.00 89.12 212 VAL A CA 1
ATOM 1715 C C . VAL A 1 212 ? 2.065 -1.037 -28.030 1.00 89.12 212 VAL A C 1
ATOM 1717 O O . VAL A 1 212 ? 3.259 -1.288 -28.199 1.00 89.12 212 VAL A O 1
ATOM 1720 N N . THR A 1 213 ? 1.679 -0.059 -27.208 1.00 87.88 213 THR A N 1
ATOM 1721 C CA . THR A 1 213 ? 2.670 0.678 -26.421 1.00 87.88 213 THR A CA 1
ATOM 1722 C C . THR A 1 213 ? 3.226 -0.206 -25.301 1.00 87.88 213 THR A C 1
ATOM 1724 O O . THR A 1 213 ? 2.515 -1.015 -24.703 1.00 87.88 213 THR A O 1
ATOM 1727 N N . MET A 1 214 ? 4.500 -0.016 -24.938 1.00 81.50 214 MET A N 1
ATOM 1728 C CA . MET A 1 214 ? 5.097 -0.717 -23.789 1.00 81.50 214 MET A CA 1
ATOM 1729 C C . MET A 1 214 ? 4.290 -0.525 -22.499 1.00 81.50 214 MET A C 1
ATOM 1731 O O . MET A 1 214 ? 4.258 -1.412 -21.647 1.00 81.50 214 MET A O 1
ATOM 1735 N N . LYS A 1 215 ? 3.679 0.654 -22.337 1.00 83.12 215 LYS A N 1
ATOM 1736 C CA . LYS A 1 215 ? 2.878 0.997 -21.165 1.00 83.12 215 LYS A CA 1
ATOM 1737 C C . LYS A 1 215 ? 1.618 0.141 -21.112 1.00 83.12 215 LYS A C 1
ATOM 1739 O O . LYS A 1 215 ? 1.383 -0.481 -20.082 1.00 83.12 215 LYS A O 1
ATOM 1744 N N . ASP A 1 216 ? 0.867 0.079 -22.207 1.00 85.62 216 ASP A N 1
ATOM 1745 C CA . ASP A 1 216 ? -0.398 -0.658 -22.262 1.00 85.62 216 ASP A CA 1
ATOM 1746 C C . ASP A 1 216 ? -0.159 -2.162 -22.106 1.00 85.62 216 ASP A C 1
ATOM 1748 O O . ASP A 1 216 ? -0.827 -2.813 -21.303 1.00 85.62 216 ASP A O 1
ATOM 1752 N N . HIS A 1 217 ? 0.877 -2.690 -22.772 1.00 89.50 217 HIS A N 1
ATOM 1753 C CA . HIS A 1 217 ? 1.278 -4.094 -22.641 1.00 89.50 217 HIS A CA 1
ATOM 1754 C C . HIS A 1 217 ? 1.601 -4.462 -21.191 1.00 89.50 217 HIS A C 1
ATOM 1756 O O . HIS A 1 217 ? 1.080 -5.429 -20.647 1.00 89.50 217 HIS A O 1
ATOM 1762 N N . ARG A 1 218 ? 2.417 -3.657 -20.503 1.00 88.44 218 ARG A N 1
ATOM 1763 C CA . ARG A 1 218 ? 2.774 -3.907 -19.095 1.00 88.44 218 ARG A CA 1
ATOM 1764 C C . ARG A 1 218 ? 1.602 -3.703 -18.145 1.00 88.44 218 ARG A C 1
ATOM 1766 O O . ARG A 1 218 ? 1.467 -4.446 -17.173 1.00 88.44 218 ARG A O 1
ATOM 1773 N N . GLN A 1 219 ? 0.763 -2.706 -18.414 1.00 86.88 219 GLN A N 1
ATOM 1774 C CA . GLN A 1 219 ? -0.435 -2.445 -17.628 1.00 86.88 219 GLN A CA 1
ATOM 1775 C C . GLN A 1 219 ? -1.398 -3.633 -17.685 1.00 86.88 219 GLN A C 1
ATOM 1777 O O . GLN A 1 219 ?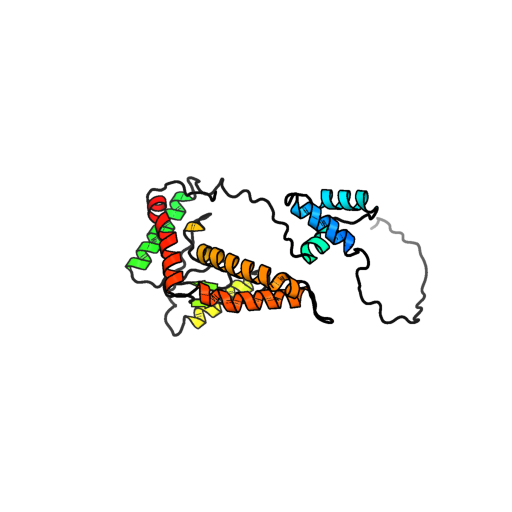 -1.943 -3.998 -16.646 1.00 86.88 219 GLN A O 1
ATOM 1782 N N . PHE A 1 220 ? -1.534 -4.289 -18.839 1.00 90.00 220 PHE A N 1
ATOM 1783 C CA . PHE A 1 220 ? -2.328 -5.508 -18.982 1.00 90.00 220 PHE A CA 1
ATOM 1784 C C . PHE A 1 220 ? -1.861 -6.633 -18.039 1.00 90.00 220 PHE A C 1
ATOM 1786 O O . PHE A 1 220 ? -2.677 -7.216 -17.322 1.00 90.00 220 PHE A O 1
ATOM 1793 N N . PHE A 1 221 ? -0.551 -6.900 -17.952 1.00 90.62 221 PHE A N 1
ATOM 1794 C CA . PHE A 1 221 ? -0.018 -7.899 -17.011 1.00 90.62 221 PHE A CA 1
ATOM 1795 C C . PHE A 1 221 ? -0.292 -7.528 -15.551 1.00 90.62 221 PHE A C 1
ATOM 1797 O O . PHE A 1 221 ? -0.684 -8.386 -14.762 1.00 90.62 221 PHE A O 1
ATOM 1804 N N . LEU A 1 222 ? -0.125 -6.254 -15.183 1.00 88.00 222 LEU A N 1
ATOM 1805 C CA . LEU A 1 222 ? -0.401 -5.796 -13.819 1.00 88.00 222 LEU A CA 1
ATOM 1806 C C . LEU A 1 222 ? -1.894 -5.875 -13.473 1.00 88.00 222 LEU A C 1
ATOM 1808 O O . LEU A 1 222 ? -2.234 -6.280 -12.365 1.00 88.00 222 LEU A O 1
ATOM 1812 N N . GLN A 1 223 ? -2.782 -5.532 -14.409 1.00 86.56 223 GLN A N 1
ATOM 1813 C CA . GLN A 1 223 ? -4.234 -5.681 -14.257 1.00 86.56 223 GLN A CA 1
ATOM 1814 C C . GLN A 1 223 ? -4.634 -7.146 -14.089 1.00 86.56 223 GLN A C 1
ATOM 1816 O O . GLN A 1 223 ? -5.444 -7.468 -13.219 1.00 86.56 223 GLN A O 1
ATOM 1821 N N . THR A 1 224 ? -4.026 -8.032 -14.878 1.00 89.62 224 THR A N 1
ATOM 1822 C CA . THR A 1 224 ? -4.253 -9.480 -14.809 1.00 89.62 224 THR A CA 1
ATOM 1823 C C . THR A 1 224 ? -3.820 -10.030 -13.452 1.00 89.62 224 THR A C 1
ATOM 1825 O O . THR A 1 224 ? -4.598 -10.706 -12.780 1.00 89.62 224 THR A O 1
ATOM 1828 N N . ALA A 1 225 ? -2.614 -9.676 -12.998 1.00 90.19 225 ALA A N 1
ATOM 1829 C CA . ALA A 1 225 ? -2.103 -10.084 -11.694 1.00 90.19 225 ALA A CA 1
ATOM 1830 C C . ALA A 1 225 ? -2.977 -9.552 -10.548 1.00 90.19 225 ALA A C 1
ATOM 1832 O O . ALA A 1 225 ? -3.319 -10.300 -9.635 1.00 90.19 225 ALA A O 1
ATOM 1833 N N . ALA A 1 226 ? -3.378 -8.278 -10.608 1.00 86.75 226 ALA A N 1
ATOM 1834 C CA . ALA A 1 226 ? -4.240 -7.672 -9.600 1.00 86.75 226 ALA A CA 1
ATOM 1835 C C . ALA A 1 226 ? -5.598 -8.378 -9.509 1.00 86.75 226 ALA A C 1
ATOM 1837 O O . ALA A 1 226 ? -6.018 -8.754 -8.418 1.00 86.75 226 ALA A O 1
ATOM 1838 N N . SER A 1 227 ? -6.244 -8.608 -10.653 1.00 86.62 227 SER A N 1
ATOM 1839 C CA . SER A 1 227 ? -7.567 -9.243 -10.720 1.00 86.62 227 SER A CA 1
ATOM 1840 C C . SER A 1 227 ? -7.546 -10.691 -10.235 1.00 86.62 227 SER A C 1
ATOM 1842 O O . SER A 1 227 ? -8.521 -11.153 -9.652 1.00 86.62 227 SER A O 1
ATOM 1844 N N . ARG A 1 228 ? -6.430 -11.399 -10.446 1.00 89.69 228 ARG A N 1
ATOM 1845 C CA . ARG A 1 228 ? -6.243 -12.776 -9.985 1.00 89.69 228 ARG A CA 1
ATOM 1846 C C . ARG A 1 228 ? -5.923 -12.855 -8.495 1.00 89.69 228 ARG A C 1
ATOM 1848 O O . ARG A 1 228 ? -6.621 -13.529 -7.747 1.00 89.69 228 ARG A O 1
ATOM 1855 N N . PHE A 1 229 ? -4.860 -12.183 -8.058 1.00 90.12 229 PHE A N 1
ATOM 1856 C CA . PHE A 1 229 ? -4.304 -12.414 -6.725 1.00 90.12 229 PHE A CA 1
ATOM 1857 C C . PHE A 1 229 ? -5.001 -11.618 -5.632 1.00 90.12 229 PHE A C 1
ATOM 1859 O O . PHE A 1 229 ? -4.970 -12.039 -4.479 1.00 90.12 229 PHE A O 1
ATOM 1866 N N . LEU A 1 230 ? -5.621 -10.475 -5.942 1.00 86.19 230 LEU A N 1
ATOM 1867 C CA . LEU A 1 230 ? -6.266 -9.682 -4.901 1.00 86.19 230 LEU A CA 1
ATOM 1868 C C . LEU A 1 230 ? -7.416 -10.459 -4.230 1.00 86.19 230 LEU A C 1
ATOM 1870 O O . LEU A 1 230 ? -7.378 -10.560 -3.004 1.00 86.19 230 LEU A O 1
ATOM 1874 N N . PRO A 1 231 ? -8.359 -11.097 -4.957 1.00 86.38 231 PRO A N 1
ATOM 1875 C CA . PRO A 1 231 ? -9.380 -11.948 -4.337 1.00 86.38 231 PRO A CA 1
ATOM 1876 C C . PRO A 1 231 ? -8.796 -13.153 -3.583 1.00 86.38 231 PRO A C 1
ATOM 1878 O O . PRO A 1 231 ? -9.231 -13.448 -2.473 1.00 86.38 231 PRO A O 1
ATOM 1881 N N . GLU A 1 232 ? -7.772 -13.816 -4.134 1.00 89.44 232 GLU A N 1
ATOM 1882 C CA . GLU A 1 232 ? -7.114 -14.966 -3.488 1.00 89.44 232 GLU A CA 1
ATOM 1883 C C . GLU A 1 232 ? -6.468 -14.597 -2.143 1.00 89.44 232 GLU A C 1
ATOM 1885 O O . GLU A 1 232 ? -6.488 -15.388 -1.196 1.00 89.44 232 GLU A O 1
ATOM 1890 N N . MET A 1 233 ? -5.897 -13.393 -2.049 1.00 87.62 233 MET A N 1
ATOM 1891 C CA . MET A 1 233 ? -5.245 -12.903 -0.836 1.00 87.62 233 MET A CA 1
ATOM 1892 C C . MET A 1 233 ? -6.225 -12.272 0.151 1.00 87.62 233 MET A C 1
ATOM 1894 O O . MET A 1 233 ? -5.870 -12.117 1.307 1.00 87.62 233 MET A O 1
ATOM 1898 N N . THR A 1 234 ? -7.449 -11.936 -0.252 1.00 87.69 234 THR A N 1
ATOM 1899 C CA . THR A 1 234 ? -8.436 -11.231 0.592 1.00 87.69 234 THR A CA 1
ATOM 1900 C C . THR A 1 234 ? -9.640 -12.101 0.957 1.00 87.69 234 THR A C 1
ATOM 1902 O O . THR A 1 234 ? -10.736 -11.606 1.231 1.00 87.69 234 THR A O 1
ATOM 1905 N N . THR A 1 235 ? -9.428 -13.418 0.990 1.00 88.75 235 THR A N 1
ATOM 1906 C CA . THR A 1 235 ? -10.396 -14.377 1.533 1.00 88.75 235 THR A CA 1
ATOM 1907 C C . THR A 1 235 ? -10.645 -14.121 3.027 1.00 88.75 235 THR A C 1
ATOM 1909 O O . THR A 1 235 ? -9.747 -13.618 3.711 1.00 88.75 235 THR A O 1
ATOM 1912 N N . PRO A 1 236 ? -11.826 -14.483 3.567 1.00 87.25 236 PRO A N 1
ATOM 1913 C CA . PRO A 1 236 ? -12.157 -14.249 4.975 1.00 87.25 236 PRO A CA 1
ATOM 1914 C C . PRO A 1 236 ? -11.098 -14.792 5.948 1.00 87.25 236 PRO A C 1
ATOM 1916 O O . PRO A 1 236 ? -10.632 -14.061 6.818 1.00 87.25 236 PRO A O 1
ATOM 1919 N N . ASP A 1 237 ? -10.626 -16.026 5.740 1.00 89.06 237 ASP A N 1
ATOM 1920 C CA . ASP A 1 237 ? -9.614 -16.656 6.602 1.00 89.06 237 ASP A CA 1
ATOM 1921 C C . ASP A 1 237 ? -8.286 -15.887 6.606 1.00 89.06 237 ASP A C 1
ATOM 1923 O O . ASP A 1 237 ? -7.652 -15.705 7.651 1.00 89.06 237 ASP A O 1
ATOM 1927 N N . ARG A 1 238 ? -7.864 -15.391 5.436 1.00 90.12 238 ARG A N 1
ATOM 1928 C CA . ARG A 1 238 ? -6.648 -14.581 5.306 1.00 90.12 238 ARG A CA 1
ATOM 1929 C C . ARG A 1 238 ? -6.828 -13.208 5.936 1.00 90.12 238 ARG A C 1
ATOM 1931 O O . ARG A 1 238 ? -5.965 -12.791 6.702 1.00 90.12 238 ARG A O 1
ATOM 1938 N N . CYS A 1 239 ? -7.948 -12.533 5.681 1.00 88.69 239 CYS A N 1
ATOM 1939 C CA . CYS A 1 239 ? -8.284 -11.255 6.310 1.00 88.69 239 CYS A CA 1
ATOM 1940 C C . CYS A 1 239 ? -8.297 -11.357 7.836 1.00 88.69 239 CYS A C 1
ATOM 1942 O O . CYS A 1 239 ? -7.696 -10.517 8.509 1.00 88.69 239 CYS A O 1
ATOM 1944 N N . GLN A 1 240 ? -8.863 -12.433 8.381 1.00 88.25 240 GLN A N 1
ATOM 1945 C CA . GLN A 1 240 ? -8.811 -12.705 9.810 1.00 88.25 240 GLN A CA 1
ATOM 1946 C C . GLN A 1 240 ? -7.373 -12.937 10.299 1.00 88.25 240 GLN A C 1
ATOM 1948 O O . GLN A 1 240 ? -6.994 -12.431 11.355 1.00 88.25 240 GLN A O 1
ATOM 1953 N N . ALA A 1 241 ? -6.539 -13.657 9.543 1.00 89.75 241 ALA A N 1
ATOM 1954 C CA . ALA A 1 241 ? -5.127 -13.839 9.882 1.00 89.75 241 ALA A CA 1
ATOM 1955 C C . ALA A 1 241 ? -4.337 -12.513 9.868 1.00 89.75 241 ALA A C 1
ATOM 1957 O O . ALA A 1 241 ? -3.539 -12.270 10.775 1.00 89.75 241 ALA A O 1
ATOM 1958 N N . TYR A 1 242 ? -4.585 -11.630 8.896 1.00 90.88 242 TYR A N 1
ATOM 1959 C CA . TYR A 1 242 ? -3.960 -10.304 8.828 1.00 90.88 242 TYR A CA 1
ATOM 1960 C C . TYR A 1 242 ? -4.393 -9.394 9.975 1.00 90.88 242 TYR A C 1
ATOM 1962 O O . TYR A 1 242 ? -3.561 -8.686 10.537 1.00 90.88 242 TYR A O 1
ATOM 1970 N N . TYR A 1 243 ? -5.666 -9.444 10.362 1.00 89.69 243 TYR A N 1
ATOM 1971 C CA . TYR A 1 243 ? -6.150 -8.750 11.552 1.00 89.69 243 TYR A CA 1
ATOM 1972 C C . TYR A 1 243 ? -5.518 -9.320 12.834 1.00 89.69 243 TYR A C 1
ATOM 1974 O O . TYR A 1 243 ? -4.984 -8.582 13.657 1.00 89.69 243 TYR A O 1
ATOM 1982 N N . ARG A 1 244 ? -5.444 -10.648 12.989 1.00 89.44 244 ARG A N 1
ATOM 1983 C CA . ARG A 1 244 ? -4.741 -11.267 14.131 1.00 89.44 244 ARG A CA 1
ATOM 1984 C C . ARG A 1 244 ? -3.268 -10.868 14.205 1.00 89.44 244 ARG A C 1
ATOM 1986 O O . ARG A 1 244 ? -2.710 -10.804 15.298 1.00 89.44 244 ARG A O 1
ATOM 1993 N N . HIS A 1 245 ? -2.628 -10.606 13.067 1.00 90.50 245 HIS A N 1
ATOM 1994 C CA . HIS A 1 245 ? -1.263 -10.098 13.049 1.00 90.50 245 HIS A CA 1
ATOM 1995 C C . HIS A 1 245 ? -1.166 -8.710 13.701 1.00 90.50 245 HIS A C 1
ATOM 1997 O O . HIS A 1 245 ? -0.244 -8.480 14.481 1.00 90.50 245 HIS A O 1
ATOM 2003 N N . THR A 1 246 ? -2.136 -7.816 13.464 1.00 90.44 246 THR A N 1
ATOM 2004 C CA . THR A 1 246 ? -2.130 -6.466 14.056 1.00 90.44 246 THR A CA 1
ATOM 2005 C C . THR A 1 246 ? -2.341 -6.508 15.570 1.00 90.44 246 THR A C 1
ATOM 2007 O O . THR A 1 246 ? -1.725 -5.728 16.297 1.00 90.44 246 THR A O 1
ATOM 2010 N N . LEU A 1 247 ? -3.126 -7.473 16.072 1.00 90.44 247 LEU A N 1
ATOM 2011 C CA . LEU A 1 247 ? -3.381 -7.660 17.508 1.00 90.44 247 LEU A CA 1
ATOM 2012 C C . LEU A 1 247 ? -2.110 -7.853 18.343 1.00 90.44 247 LEU A C 1
ATOM 2014 O O . LEU A 1 247 ? -2.074 -7.445 19.502 1.00 90.44 247 LEU A O 1
ATOM 2018 N N . ARG A 1 248 ? -1.045 -8.413 17.758 1.00 90.31 248 ARG A N 1
ATOM 2019 C CA . ARG A 1 248 ? 0.245 -8.615 18.444 1.00 90.31 248 ARG A CA 1
ATOM 2020 C C . ARG A 1 248 ? 0.869 -7.307 18.930 1.00 90.31 248 ARG A C 1
ATOM 2022 O O . ARG A 1 248 ? 1.644 -7.316 19.879 1.00 90.31 248 ARG A O 1
ATOM 2029 N N . PHE A 1 249 ? 0.519 -6.189 18.298 1.00 91.62 249 PHE A N 1
ATOM 2030 C CA . PHE A 1 249 ? 1.022 -4.869 18.660 1.00 91.62 249 PHE A CA 1
ATOM 2031 C C . PHE A 1 249 ? 0.125 -4.147 19.670 1.00 91.62 249 PHE A C 1
ATOM 2033 O O . PHE A 1 249 ? 0.565 -3.166 20.259 1.00 91.62 249 PHE A O 1
ATOM 2040 N N . HIS A 1 250 ? -1.105 -4.614 19.919 1.00 92.19 250 HIS A N 1
ATOM 2041 C CA . HIS A 1 250 ? -2.052 -3.899 20.783 1.00 92.19 250 HIS A CA 1
ATOM 2042 C C . HIS A 1 250 ? -1.536 -3.772 22.219 1.00 92.19 250 HIS A C 1
ATOM 2044 O O . HIS A 1 250 ? -1.612 -2.688 22.785 1.00 92.19 250 HIS A O 1
ATOM 2050 N N . THR A 1 251 ? -0.945 -4.830 22.785 1.00 90.31 251 THR A N 1
ATOM 2051 C CA . THR A 1 251 ? -0.363 -4.785 24.138 1.00 90.31 251 THR A CA 1
ATOM 2052 C C . THR A 1 251 ? 0.748 -3.742 24.234 1.00 90.31 251 THR A C 1
ATOM 2054 O O . THR A 1 251 ? 0.706 -2.873 25.100 1.00 90.31 251 THR A O 1
ATOM 2057 N N . LEU A 1 252 ? 1.685 -3.752 23.279 1.00 91.69 252 LEU A N 1
ATOM 2058 C CA . LEU A 1 252 ? 2.778 -2.779 23.227 1.00 91.69 252 LEU A CA 1
ATOM 2059 C C . LEU A 1 252 ? 2.249 -1.339 23.133 1.00 91.69 252 LEU A C 1
ATOM 2061 O O . LEU A 1 252 ? 2.788 -0.425 23.751 1.00 91.69 252 LEU A O 1
ATOM 2065 N N . VAL A 1 253 ? 1.178 -1.131 22.365 1.00 92.75 253 VAL A N 1
ATOM 2066 C CA . VAL A 1 253 ? 0.539 0.176 22.199 1.00 92.75 253 VAL A CA 1
ATOM 2067 C C . VAL A 1 253 ? -0.148 0.644 23.482 1.00 92.75 253 VAL A C 1
ATOM 2069 O O . VAL A 1 253 ? 0.007 1.807 23.863 1.00 92.75 253 VAL A O 1
ATOM 2072 N N . THR A 1 254 ? -0.886 -0.240 24.152 1.00 91.06 254 THR A N 1
ATOM 2073 C CA . THR A 1 254 ? -1.562 0.051 25.425 1.00 91.06 254 THR A CA 1
ATOM 2074 C C . THR A 1 254 ? -0.560 0.485 26.492 1.00 91.06 254 THR A C 1
ATOM 2076 O O . THR A 1 254 ? -0.770 1.504 27.157 1.00 91.06 254 THR A O 1
ATOM 2079 N N . ASP A 1 255 ? 0.574 -0.210 26.553 1.00 92.56 255 ASP A N 1
ATOM 2080 C CA . ASP A 1 255 ? 1.664 0.042 27.498 1.00 92.56 255 ASP A CA 1
ATOM 2081 C C . ASP A 1 255 ? 2.567 1.224 27.096 1.00 92.56 255 ASP A C 1
ATOM 2083 O O . ASP A 1 255 ? 3.543 1.522 27.782 1.00 92.56 255 ASP A O 1
ATOM 2087 N N . LEU A 1 256 ? 2.271 1.913 25.983 1.00 91.12 256 LEU A N 1
ATOM 2088 C CA . LEU A 1 256 ? 3.098 2.991 25.418 1.00 91.12 256 LEU A CA 1
ATOM 2089 C C . LEU A 1 256 ? 4.560 2.574 25.150 1.00 91.12 256 LEU A C 1
ATOM 2091 O O . LEU A 1 256 ? 5.480 3.405 25.166 1.00 91.12 256 LEU A O 1
ATOM 2095 N N . GLN A 1 257 ? 4.781 1.293 24.863 1.00 90.94 257 GLN A N 1
ATOM 2096 C CA . GLN A 1 257 ? 6.088 0.773 24.490 1.00 90.94 257 GLN A CA 1
ATOM 2097 C C . GLN A 1 257 ? 6.499 1.254 23.092 1.00 90.94 257 GLN A C 1
ATOM 2099 O O . GLN A 1 257 ? 5.686 1.725 22.286 1.00 90.94 257 GLN A O 1
ATOM 2104 N N . ASP A 1 258 ? 7.800 1.181 22.822 1.00 89.44 258 ASP A N 1
ATOM 2105 C CA . ASP A 1 258 ? 8.336 1.446 21.492 1.00 89.44 258 ASP A CA 1
ATOM 2106 C C . ASP A 1 258 ? 7.840 0.390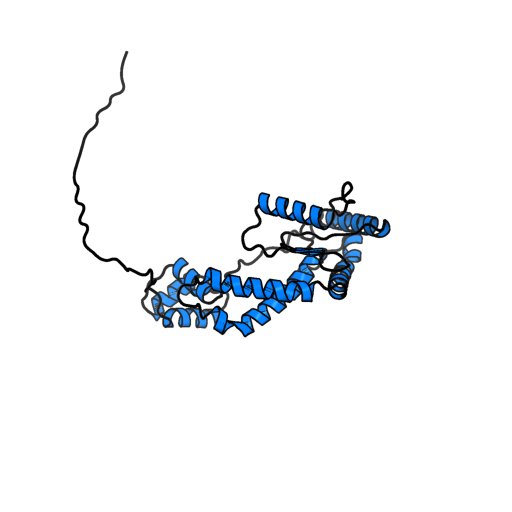 20.508 1.00 89.44 258 ASP A C 1
ATOM 2108 O O . ASP A 1 258 ? 7.836 -0.808 20.791 1.00 89.44 258 ASP A O 1
ATOM 2112 N N . MET A 1 259 ? 7.419 0.841 19.330 1.00 87.38 259 MET A N 1
ATOM 2113 C CA . MET A 1 259 ? 7.108 -0.066 18.240 1.00 87.38 259 MET A CA 1
ATOM 2114 C C . MET A 1 259 ? 8.394 -0.527 17.558 1.00 87.38 259 MET A C 1
ATOM 2116 O O . MET A 1 259 ? 9.288 0.304 17.347 1.00 87.38 259 MET A O 1
ATOM 2120 N N . PRO A 1 260 ? 8.474 -1.809 17.154 1.00 81.00 260 PRO A N 1
ATOM 2121 C CA . PRO A 1 260 ? 9.580 -2.281 16.344 1.00 81.00 260 PRO A CA 1
ATOM 2122 C C . PRO A 1 260 ? 9.547 -1.560 14.996 1.00 81.00 260 PRO A C 1
ATOM 2124 O O . PRO A 1 260 ? 8.549 -1.596 14.273 1.00 81.00 260 PRO A O 1
ATOM 2127 N N . VAL A 1 261 ? 10.645 -0.888 14.666 1.00 66.69 261 VAL A N 1
ATOM 2128 C CA . VAL A 1 261 ? 10.885 -0.394 13.312 1.00 66.69 261 VAL A CA 1
ATOM 2129 C C . VAL A 1 261 ? 11.462 -1.560 12.519 1.00 66.69 261 VAL A C 1
ATOM 2131 O O . VAL A 1 261 ? 12.328 -2.258 13.042 1.00 66.69 261 VAL A O 1
ATOM 2134 N N . GLY A 1 262 ? 10.957 -1.801 11.306 1.00 58.56 262 GLY A N 1
ATOM 2135 C CA . GLY A 1 262 ? 11.399 -2.922 10.474 1.00 58.56 262 GLY A CA 1
ATOM 2136 C C . GLY A 1 262 ? 12.924 -3.036 10.417 1.00 58.56 262 GLY A C 1
ATOM 2137 O O . GLY A 1 262 ? 13.599 -2.068 10.071 1.00 58.56 262 GLY A O 1
ATOM 2138 N N . THR A 1 263 ? 13.428 -4.207 10.807 1.00 30.97 263 THR A N 1
ATOM 2139 C CA . THR A 1 263 ? 14.764 -4.711 10.461 1.00 30.97 263 THR A CA 1
ATOM 2140 C C . THR A 1 263 ? 14.838 -5.046 8.985 1.00 30.97 263 THR A C 1
ATOM 2142 O O . THR A 1 263 ? 13.851 -5.646 8.495 1.00 30.97 263 THR A O 1
#

Secondary structure (DSSP, 8-state):
------------------------------S--HHHHHHHHHHHHH-TT--HHHHHHHHHHHH-----HHHHHHHHHHTT----PPP--STTTT-TTHHHHHHHHHHHHHHHHHTTPPPEE--SSSEEEETTEEEEE----S---HHHHHHHHHHHHHHH-SS--TT----PPPTT-GGG-HHHHHHHHHHHHHHHHHHHTHHHHH-PPTTS-HHHHHHHHHHHHHHHHHHHHT-HHHHHHHHHHHHTTHHHHHTTPPPPPP-